Protein AF-A0A933AXW4-F1 (afdb_monomer)

Foldseek 3Di:
DPPPPVVVVVVVVLLVVLLVLLVVLQVQLLVLLVVLVVQLDQLRLLVSLQSLLSSLQSNLQSLCSNQVSDHADPDSQSLVSQVSSCVRVVGDDPLLNVLSVLSSVSNPLSPDDDPDPPGDHSSVPRDSVNSVSSSCSSVVDPPDDDDDDDDFDQDDLVPQLQLQLQVLCCVPFVKWKKWFPCNLVRNDGPQDETEMEIEHQSCPPPDFVPPPPCSVVSSVVSVCVNRHYDYGYYYPVVLVVLCCDPDPNVVCVVVVRTGTRDHDDDPDPPDPPPPDDDD

Nearest PDB structures (foldseek):
  4pug-assembly2_B  TM=7.314E-01  e=2.907E-02  Arabidopsis thaliana
  8xdj-assembly1_C  TM=4.438E-01  e=8.818E-01  Legionella pneumophila
  5j7y-assembly1_BC  TM=4.136E-01  e=4.978E+00  Ovis aries
  7td2-assembly1_R  TM=2.697E-01  e=9.011E+00  Homo sapiens

Structure (mmCIF, N/CA/C/O backbone):
data_AF-A0A933AXW4-F1
#
_entry.id   AF-A0A933AXW4-F1
#
loop_
_atom_site.group_PDB
_atom_site.id
_atom_site.type_symbol
_atom_site.label_atom_id
_atom_site.label_alt_id
_atom_site.label_comp_id
_atom_site.label_asym_id
_atom_site.label_entity_id
_atom_site.label_seq_id
_atom_site.pdbx_PDB_ins_code
_atom_site.Cartn_x
_atom_site.Cartn_y
_atom_site.Cartn_z
_atom_site.occupancy
_atom_site.B_iso_or_equiv
_atom_site.auth_seq_id
_atom_site.auth_comp_id
_atom_site.auth_asym_id
_atom_site.auth_atom_id
_atom_site.pdbx_PDB_model_num
ATOM 1 N N . MET A 1 1 ? 35.831 -32.119 16.194 1.00 43.03 1 MET A N 1
ATOM 2 C CA . MET A 1 1 ? 35.411 -31.699 14.843 1.00 43.03 1 MET A CA 1
ATOM 3 C C . MET A 1 1 ? 33.889 -31.710 14.801 1.00 43.03 1 MET A C 1
ATOM 5 O O . MET A 1 1 ? 33.366 -32.800 14.687 1.00 43.03 1 MET A O 1
ATOM 9 N N . ASP A 1 2 ? 33.195 -30.571 14.972 1.00 46.72 2 ASP A N 1
ATOM 10 C CA . ASP A 1 2 ? 31.805 -30.409 14.468 1.00 46.72 2 ASP A CA 1
ATOM 11 C C . ASP A 1 2 ? 31.264 -28.953 14.536 1.00 46.72 2 ASP A C 1
ATOM 13 O O . ASP A 1 2 ? 30.155 -28.683 14.990 1.00 46.72 2 ASP A O 1
ATOM 17 N N . ALA A 1 3 ? 32.057 -27.955 14.119 1.00 47.72 3 ALA A N 1
ATOM 18 C CA . ALA A 1 3 ? 31.628 -26.541 14.122 1.00 47.72 3 ALA A CA 1
ATOM 19 C C . ALA A 1 3 ? 31.045 -26.057 12.772 1.00 47.72 3 ALA A C 1
ATOM 21 O O . ALA A 1 3 ? 30.589 -24.920 12.652 1.00 47.72 3 ALA A O 1
ATOM 22 N N . THR A 1 4 ? 31.040 -26.901 11.738 1.00 52.06 4 THR A N 1
ATOM 23 C CA . THR A 1 4 ? 30.695 -26.518 10.355 1.00 52.06 4 THR A CA 1
ATOM 24 C C . THR A 1 4 ? 29.219 -26.727 10.000 1.00 52.06 4 THR A C 1
ATOM 26 O O . THR A 1 4 ? 28.726 -26.130 9.043 1.00 52.06 4 THR A O 1
ATOM 29 N N . ASN A 1 5 ? 28.463 -27.497 10.791 1.00 48.81 5 ASN A N 1
ATOM 30 C CA . ASN A 1 5 ? 27.097 -27.899 10.435 1.00 48.81 5 ASN A CA 1
ATOM 31 C C . ASN A 1 5 ? 26.020 -26.821 10.743 1.00 48.81 5 ASN A C 1
ATOM 33 O O . ASN A 1 5 ? 24.967 -26.758 10.105 1.00 48.81 5 ASN A O 1
ATOM 37 N N . GLY A 1 6 ? 26.279 -25.910 11.693 1.00 44.00 6 GLY A N 1
ATOM 38 C CA . GLY A 1 6 ? 25.322 -24.867 12.108 1.00 44.00 6 GLY A CA 1
ATOM 39 C C . GLY A 1 6 ? 25.246 -23.644 11.180 1.00 44.00 6 GLY A C 1
ATOM 40 O O . GLY A 1 6 ? 24.177 -23.049 11.001 1.00 44.00 6 GLY A O 1
ATOM 41 N N . THR A 1 7 ? 26.362 -23.271 10.551 1.00 52.22 7 THR A N 1
ATOM 42 C CA . THR A 1 7 ? 26.462 -22.097 9.666 1.00 52.22 7 THR A CA 1
ATOM 43 C C . THR A 1 7 ? 25.850 -22.367 8.290 1.00 52.22 7 THR A C 1
ATOM 45 O O . THR A 1 7 ? 25.131 -21.513 7.765 1.00 52.22 7 THR A O 1
ATOM 48 N N . ALA A 1 8 ? 26.028 -23.577 7.750 1.00 53.91 8 ALA A N 1
ATOM 49 C CA . ALA A 1 8 ? 25.398 -24.023 6.507 1.00 53.91 8 ALA A CA 1
ATOM 50 C C . ALA A 1 8 ? 23.862 -24.090 6.627 1.00 53.91 8 ALA A C 1
ATOM 52 O O . ALA A 1 8 ? 23.150 -23.578 5.761 1.00 53.91 8 ALA A O 1
ATOM 53 N N . LYS A 1 9 ? 23.333 -24.606 7.750 1.00 49.88 9 LYS A N 1
ATOM 54 C CA . LYS A 1 9 ? 21.883 -24.651 8.030 1.00 49.88 9 LYS A CA 1
ATOM 55 C C . LYS A 1 9 ? 21.253 -23.255 8.145 1.00 49.88 9 LYS A C 1
ATOM 57 O O . LYS A 1 9 ? 20.150 -23.041 7.639 1.00 49.88 9 LYS A O 1
ATOM 62 N N . ARG A 1 10 ? 21.939 -22.286 8.776 1.00 54.19 10 ARG A N 1
ATOM 63 C CA . ARG A 1 10 ? 21.476 -20.881 8.851 1.00 54.19 10 ARG A CA 1
ATOM 64 C C . ARG A 1 10 ? 21.531 -20.184 7.490 1.00 54.19 10 ARG A C 1
ATOM 66 O O . ARG A 1 10 ? 20.553 -19.529 7.135 1.00 54.19 10 ARG A O 1
ATOM 73 N N . LYS A 1 11 ? 22.605 -20.371 6.710 1.00 58.69 11 LYS A N 1
ATOM 74 C CA . LYS A 1 11 ? 22.707 -19.836 5.339 1.00 58.69 11 LYS A CA 1
ATOM 75 C C . LYS A 1 11 ? 21.614 -20.407 4.427 1.00 58.69 11 LYS A C 1
ATOM 77 O O . LYS A 1 11 ? 20.912 -19.635 3.784 1.00 58.69 11 LYS A O 1
ATOM 82 N N . GLY A 1 12 ? 21.376 -21.721 4.454 1.00 60.94 12 GLY A N 1
ATOM 83 C CA . GLY A 1 12 ? 20.304 -22.363 3.680 1.00 60.94 12 GLY A CA 1
ATOM 84 C C . GLY A 1 12 ? 18.896 -21.885 4.063 1.00 60.94 12 GLY A C 1
ATOM 85 O O . GLY A 1 12 ? 18.053 -21.668 3.193 1.00 60.94 12 GLY A O 1
ATOM 86 N N . ARG A 1 13 ? 18.639 -21.633 5.356 1.00 61.94 13 ARG A N 1
ATOM 87 C CA . ARG A 1 13 ? 17.360 -21.066 5.826 1.00 61.94 13 ARG A CA 1
ATOM 88 C C . ARG A 1 13 ? 17.165 -19.610 5.377 1.00 61.94 13 ARG A C 1
ATOM 90 O O . ARG A 1 13 ? 16.043 -19.243 5.037 1.00 61.94 13 ARG A O 1
ATOM 97 N N . GLY A 1 14 ? 18.230 -18.805 5.361 1.00 63.31 14 GLY A N 1
ATOM 98 C CA . GLY A 1 14 ? 18.201 -17.424 4.867 1.00 63.31 14 GLY A CA 1
ATOM 99 C C . GLY A 1 14 ? 17.877 -17.344 3.374 1.00 63.31 14 GLY A C 1
ATOM 100 O O . GLY A 1 14 ? 16.956 -16.629 2.996 1.00 63.31 14 GLY A O 1
ATOM 101 N N . ILE A 1 15 ? 18.543 -18.168 2.557 1.00 69.75 15 ILE A N 1
ATOM 102 C CA . ILE A 1 15 ? 18.298 -18.266 1.107 1.00 69.75 15 ILE A CA 1
ATOM 103 C C . ILE A 1 15 ? 16.852 -18.692 0.825 1.00 69.75 15 ILE A C 1
ATOM 105 O O . ILE A 1 15 ? 16.173 -18.103 -0.009 1.00 69.75 15 ILE A O 1
ATOM 109 N N . ARG A 1 16 ? 16.333 -19.667 1.581 1.00 79.38 16 ARG A N 1
ATOM 110 C CA . ARG A 1 16 ? 14.935 -20.089 1.441 1.00 79.38 16 ARG A CA 1
ATOM 111 C C . ARG A 1 16 ? 13.948 -18.964 1.773 1.00 79.38 16 ARG A C 1
ATOM 113 O O . ARG A 1 16 ? 12.917 -18.865 1.119 1.00 79.38 16 ARG A O 1
ATOM 120 N N . ARG A 1 17 ? 14.235 -18.120 2.773 1.00 84.94 17 ARG A N 1
ATOM 121 C CA . ARG A 1 17 ? 13.376 -16.973 3.118 1.00 84.94 17 ARG A CA 1
ATOM 122 C C . ARG A 1 17 ? 13.357 -15.948 1.988 1.00 84.94 17 ARG A C 1
ATOM 124 O O . ARG A 1 17 ? 12.272 -15.545 1.593 1.00 84.94 17 ARG A O 1
ATOM 131 N N . THR A 1 18 ? 14.519 -15.540 1.481 1.00 90.31 18 THR A N 1
ATOM 132 C CA . THR A 1 18 ? 14.611 -14.492 0.452 1.00 90.31 18 THR A CA 1
ATOM 133 C C . THR A 1 18 ? 13.901 -14.910 -0.832 1.00 90.31 18 THR A C 1
ATOM 135 O O . THR A 1 18 ? 13.098 -14.138 -1.341 1.00 90.31 18 THR A O 1
ATOM 138 N N . SER A 1 19 ? 14.070 -16.160 -1.279 1.00 86.81 19 SER A N 1
ATOM 139 C CA . SER A 1 19 ? 13.384 -16.665 -2.479 1.00 86.81 19 SER A CA 1
ATOM 140 C C . SER A 1 19 ? 11.866 -16.776 -2.296 1.00 86.81 19 SER A C 1
ATOM 142 O O . SER A 1 19 ? 11.106 -16.415 -3.190 1.00 86.81 19 SER A O 1
ATOM 144 N N . VAL A 1 20 ? 11.391 -17.210 -1.120 1.00 88.31 20 VAL A N 1
ATOM 145 C CA . VAL A 1 20 ? 9.944 -17.228 -0.826 1.00 88.31 20 VAL A CA 1
ATOM 146 C C . VAL A 1 20 ? 9.372 -15.809 -0.810 1.00 88.31 20 VAL A C 1
ATOM 148 O O . VAL A 1 20 ? 8.278 -15.581 -1.321 1.00 88.31 20 VAL A O 1
ATOM 151 N N . MET A 1 21 ? 10.093 -14.845 -0.237 1.00 92.56 21 MET A N 1
ATOM 152 C CA . MET A 1 21 ? 9.653 -13.450 -0.223 1.00 92.56 21 MET A CA 1
ATOM 153 C C . MET A 1 21 ? 9.635 -12.850 -1.631 1.00 92.56 21 MET A C 1
ATOM 155 O O . MET A 1 21 ? 8.640 -12.223 -1.988 1.00 92.56 21 MET A O 1
ATOM 159 N N . ALA A 1 22 ? 10.664 -13.102 -2.445 1.00 93.38 22 ALA A N 1
ATOM 160 C CA . ALA A 1 22 ? 10.701 -12.683 -3.843 1.00 93.38 22 ALA A CA 1
ATOM 161 C C . ALA A 1 22 ? 9.471 -13.196 -4.609 1.00 93.38 22 ALA A C 1
ATOM 163 O O . ALA A 1 22 ? 8.738 -12.406 -5.202 1.00 93.38 22 ALA A O 1
ATOM 164 N N . GLN A 1 23 ? 9.170 -14.494 -4.497 1.00 90.62 23 GLN A N 1
ATOM 165 C CA . GLN A 1 23 ? 8.019 -15.104 -5.166 1.00 90.62 23 GLN A CA 1
ATOM 166 C C . GLN A 1 23 ? 6.683 -14.487 -4.727 1.00 90.62 23 GLN A C 1
ATOM 168 O O . GLN A 1 23 ? 5.831 -14.206 -5.566 1.00 90.62 23 GLN A O 1
ATOM 173 N N . ARG A 1 24 ? 6.490 -14.246 -3.425 1.00 94.75 24 ARG A N 1
ATOM 174 C CA . ARG A 1 24 ? 5.248 -13.642 -2.909 1.00 94.75 24 ARG A CA 1
ATOM 175 C C . ARG A 1 24 ? 5.034 -12.224 -3.432 1.00 94.75 24 ARG A C 1
ATOM 177 O O . ARG A 1 24 ? 3.920 -11.875 -3.805 1.00 94.75 24 ARG A O 1
ATOM 184 N N . PHE A 1 25 ? 6.089 -11.411 -3.443 1.00 94.44 25 PHE A N 1
ATOM 185 C CA . PHE A 1 25 ? 6.015 -10.043 -3.955 1.00 94.44 25 PHE A CA 1
ATOM 186 C C . PHE A 1 25 ? 5.764 -10.017 -5.466 1.00 94.44 25 PHE A C 1
ATOM 188 O O . PHE A 1 25 ? 4.957 -9.212 -5.924 1.00 94.44 25 PHE A O 1
ATOM 195 N N . TRP A 1 26 ? 6.384 -10.932 -6.215 1.00 94.38 26 TRP A N 1
ATOM 196 C CA . TRP A 1 26 ? 6.147 -11.082 -7.649 1.00 94.38 26 TRP A CA 1
ATOM 197 C C . TRP A 1 26 ? 4.690 -11.446 -7.953 1.00 94.38 26 TRP A C 1
ATOM 199 O O . TRP A 1 26 ? 4.028 -10.750 -8.715 1.00 94.38 26 TRP A O 1
ATOM 209 N N . GLN A 1 27 ? 4.153 -12.466 -7.277 1.00 90.50 27 GLN A N 1
ATOM 210 C CA . GLN A 1 27 ? 2.759 -12.885 -7.451 1.00 90.50 27 GLN A CA 1
ATOM 211 C C . GLN A 1 27 ? 1.770 -11.749 -7.177 1.00 90.50 27 GLN A C 1
ATOM 213 O O . GLN A 1 27 ? 0.783 -11.601 -7.893 1.00 90.50 27 GLN A O 1
ATOM 218 N N . GLN A 1 28 ? 2.023 -10.929 -6.152 1.00 96.44 28 GLN A N 1
ATOM 219 C CA . GLN A 1 28 ? 1.168 -9.777 -5.882 1.00 96.44 28 GLN A CA 1
ATOM 220 C C . GLN A 1 28 ? 1.301 -8.705 -6.969 1.00 96.44 28 GLN A C 1
ATOM 222 O O . GLN A 1 28 ? 0.289 -8.145 -7.376 1.00 96.44 28 GLN A O 1
ATOM 227 N N . ALA A 1 29 ? 2.513 -8.447 -7.472 1.00 95.69 29 ALA A N 1
ATOM 228 C CA . ALA A 1 29 ? 2.724 -7.505 -8.569 1.00 95.69 29 ALA A CA 1
ATOM 229 C C . ALA A 1 29 ? 1.931 -7.899 -9.827 1.00 95.69 29 ALA A C 1
ATOM 231 O O . ALA A 1 29 ? 1.272 -7.052 -10.428 1.00 95.69 29 ALA A O 1
ATOM 232 N N . GLU A 1 30 ? 1.922 -9.190 -10.176 1.00 91.44 30 GLU A N 1
ATOM 233 C CA . GLU A 1 30 ? 1.144 -9.727 -11.301 1.00 91.44 30 GLU A CA 1
ATOM 234 C C . GLU A 1 30 ? -0.367 -9.526 -11.116 1.00 91.44 30 GLU A C 1
ATOM 236 O O . GLU A 1 30 ? -1.087 -9.208 -12.065 1.00 91.44 30 GLU A O 1
ATOM 241 N N . ARG A 1 31 ? -0.874 -9.685 -9.889 1.00 91.25 31 ARG A N 1
ATOM 242 C CA . ARG A 1 31 ? -2.293 -9.438 -9.599 1.00 91.25 31 ARG A CA 1
ATOM 243 C C . ARG A 1 31 ? -2.638 -7.961 -9.652 1.00 91.25 31 ARG A C 1
ATOM 245 O O . ARG A 1 31 ? -3.644 -7.613 -10.263 1.00 91.25 31 ARG A O 1
ATOM 252 N N . ASP A 1 32 ? -1.797 -7.110 -9.080 1.00 93.62 32 ASP A N 1
ATOM 253 C CA . ASP A 1 32 ? -2.019 -5.667 -9.058 1.00 93.62 32 ASP A CA 1
ATOM 254 C C . ASP A 1 32 ? -2.051 -5.083 -10.472 1.00 93.62 32 ASP A C 1
ATOM 256 O O . ASP A 1 32 ? -2.941 -4.294 -10.782 1.00 93.62 32 ASP A O 1
ATOM 260 N N . ILE A 1 33 ? -1.150 -5.511 -11.366 1.00 93.06 33 ILE A N 1
ATOM 261 C CA . ILE A 1 33 ? -1.205 -5.037 -12.751 1.00 93.06 33 ILE A CA 1
ATOM 262 C C . ILE A 1 33 ? -2.428 -5.573 -13.500 1.00 93.06 33 ILE A C 1
ATOM 264 O O . ILE A 1 33 ? -3.008 -4.867 -14.326 1.00 93.06 33 ILE A O 1
ATOM 268 N N . GLY A 1 34 ? -2.859 -6.799 -13.192 1.00 85.44 34 GLY A N 1
ATOM 269 C CA . GLY A 1 34 ? -4.118 -7.337 -13.695 1.00 85.44 34 GLY A CA 1
ATOM 270 C C . GLY A 1 34 ? -5.305 -6.453 -13.307 1.00 85.44 34 GLY A C 1
ATOM 271 O O . GLY A 1 34 ? -6.121 -6.127 -14.164 1.00 85.44 34 GLY A O 1
ATOM 272 N N . VAL A 1 35 ? -5.365 -6.007 -12.048 1.00 87.38 35 VAL A N 1
ATOM 273 C CA . VAL A 1 35 ? -6.408 -5.091 -11.558 1.00 87.38 35 VAL A CA 1
ATOM 274 C C . VAL A 1 35 ? -6.319 -3.727 -12.239 1.00 87.38 35 VAL A C 1
ATOM 276 O O . VAL A 1 35 ? -7.346 -3.220 -12.686 1.00 87.38 35 VAL A O 1
ATOM 279 N N . ALA A 1 36 ? -5.119 -3.162 -12.388 1.00 89.38 36 ALA A N 1
ATOM 280 C CA . ALA A 1 36 ? -4.926 -1.907 -13.117 1.00 89.38 36 ALA A CA 1
ATOM 281 C C . ALA A 1 36 ? -5.563 -1.997 -14.519 1.00 89.38 36 ALA A C 1
ATOM 283 O O . ALA A 1 36 ? -6.519 -1.293 -14.831 1.00 89.38 36 ALA A O 1
ATOM 284 N N . ARG A 1 37 ? -5.192 -3.022 -15.298 1.00 84.44 37 ARG A N 1
ATOM 285 C CA . ARG A 1 37 ? -5.737 -3.260 -16.650 1.00 84.44 37 ARG A CA 1
ATOM 286 C C . ARG A 1 37 ? -7.266 -3.299 -16.705 1.00 84.44 37 ARG A C 1
ATOM 288 O O . ARG A 1 37 ? -7.836 -2.842 -17.690 1.00 84.44 37 ARG A O 1
ATOM 295 N N . THR A 1 38 ? -7.927 -3.833 -15.676 1.00 86.31 38 THR A N 1
ATOM 296 C CA . THR A 1 38 ? -9.400 -3.882 -15.614 1.00 86.31 38 THR A CA 1
ATOM 297 C C . THR A 1 38 ? -10.054 -2.546 -15.268 1.00 86.31 38 THR A C 1
ATOM 299 O O . THR A 1 38 ? -11.227 -2.356 -15.571 1.00 86.31 38 THR A O 1
ATOM 302 N N . LEU A 1 39 ? -9.317 -1.628 -14.640 1.00 84.94 39 LEU A N 1
ATOM 303 C CA . LEU A 1 39 ? -9.801 -0.329 -14.166 1.00 84.94 39 LEU A CA 1
ATOM 304 C C . LEU A 1 39 ? -9.590 0.806 -15.179 1.00 84.94 39 LEU A C 1
ATOM 306 O O . LEU A 1 39 ? -9.932 1.948 -14.873 1.00 84.94 39 LEU A O 1
ATOM 310 N N . LEU A 1 40 ? -9.070 0.509 -16.377 1.00 82.19 40 LEU A N 1
ATOM 311 C CA . LEU A 1 40 ? -8.953 1.448 -17.501 1.00 82.19 40 LEU A CA 1
ATOM 312 C C . LEU A 1 40 ? -10.334 1.845 -18.057 1.00 82.19 40 LEU A C 1
ATOM 314 O O . LEU A 1 40 ? -10.710 1.480 -19.170 1.00 82.19 40 LEU A O 1
ATOM 318 N N . ALA A 1 41 ? -11.089 2.598 -17.263 1.00 76.25 41 ALA A N 1
ATOM 319 C CA . ALA A 1 41 ? -12.420 3.087 -17.575 1.00 76.25 41 ALA A CA 1
ATOM 320 C C . ALA A 1 41 ? -12.627 4.517 -17.033 1.00 76.25 41 ALA A C 1
ATOM 322 O O . ALA A 1 41 ? -12.050 4.870 -15.993 1.00 76.25 41 ALA A O 1
ATOM 323 N N . PRO A 1 42 ? -13.483 5.329 -17.686 1.00 70.00 42 PRO A N 1
ATOM 324 C CA . PRO A 1 42 ? -13.823 6.670 -17.221 1.00 70.00 42 PRO A CA 1
ATOM 325 C C . PRO A 1 42 ? -14.234 6.695 -15.744 1.00 70.00 42 PRO A C 1
ATOM 327 O O . PRO A 1 42 ? -14.986 5.840 -15.277 1.00 70.00 42 PRO A O 1
ATOM 330 N N . GLY A 1 43 ? -13.715 7.672 -14.997 1.00 73.00 43 GLY A N 1
ATOM 331 C CA . GLY A 1 43 ? -13.967 7.824 -13.559 1.00 73.00 43 GLY A CA 1
ATOM 332 C C . GLY A 1 43 ? -13.193 6.860 -12.649 1.00 73.00 43 GLY A C 1
ATOM 333 O O . GLY A 1 43 ? -13.321 6.963 -11.434 1.00 73.00 43 GLY A O 1
ATOM 334 N N . SER A 1 44 ? -12.381 5.944 -13.197 1.00 84.44 44 SER A N 1
ATOM 335 C CA . SER A 1 44 ? -11.560 4.986 -12.426 1.00 84.44 44 SER A CA 1
ATOM 336 C C . SER A 1 44 ? -10.058 5.055 -12.736 1.00 84.44 44 SER A C 1
ATOM 338 O O . SER A 1 44 ? -9.273 4.311 -12.149 1.00 84.44 44 SER A O 1
ATOM 340 N N . TYR A 1 45 ? -9.633 5.974 -13.606 1.00 80.19 45 TYR A N 1
ATOM 341 C CA . TYR A 1 45 ? -8.240 6.130 -14.047 1.00 80.19 45 TYR A CA 1
ATOM 342 C C . TYR A 1 45 ? -7.241 6.352 -12.899 1.00 80.19 45 TYR A C 1
ATOM 344 O O . TYR A 1 45 ? -6.138 5.811 -12.919 1.00 80.19 45 TYR A O 1
ATOM 352 N N . TYR A 1 46 ? -7.640 7.060 -11.840 1.00 85.06 46 TYR A N 1
ATOM 353 C CA . TYR A 1 46 ? -6.823 7.189 -10.629 1.00 85.06 46 TYR A CA 1
ATOM 354 C C . TYR A 1 46 ? -6.566 5.829 -9.952 1.00 85.06 46 TYR A C 1
ATOM 356 O O . TYR A 1 46 ? -5.456 5.546 -9.501 1.00 85.06 46 TYR A O 1
ATOM 364 N N . ALA A 1 47 ? -7.573 4.955 -9.899 1.00 86.62 47 ALA A N 1
ATOM 365 C CA . ALA A 1 47 ? -7.452 3.649 -9.266 1.00 86.62 47 ALA A CA 1
ATOM 366 C C . ALA A 1 47 ? -6.518 2.740 -10.075 1.00 86.62 47 ALA A C 1
ATOM 368 O O . ALA A 1 47 ? -5.667 2.069 -9.486 1.00 86.62 47 ALA A O 1
ATOM 369 N N . ASP A 1 48 ? -6.615 2.788 -11.405 1.00 92.38 48 ASP A N 1
ATOM 370 C CA . ASP A 1 48 ? -5.661 2.154 -12.314 1.00 92.38 48 ASP A CA 1
ATOM 371 C C . ASP A 1 48 ? -4.213 2.593 -12.028 1.00 92.38 48 ASP A C 1
ATOM 373 O O . ASP A 1 48 ? -3.359 1.756 -11.718 1.00 92.38 48 ASP A O 1
ATOM 377 N N . ALA A 1 49 ? -3.954 3.905 -12.030 1.00 84.56 49 ALA A N 1
ATOM 378 C CA . ALA A 1 49 ? -2.621 4.453 -11.798 1.00 84.56 49 ALA A CA 1
ATOM 379 C C . ALA A 1 49 ? -2.043 4.033 -10.432 1.00 84.56 49 ALA A C 1
ATOM 381 O O . ALA A 1 49 ? -0.858 3.696 -10.327 1.00 84.56 49 ALA A O 1
ATOM 382 N N . ASN A 1 50 ? -2.881 3.970 -9.390 1.00 91.38 50 ASN A N 1
ATOM 383 C CA . ASN A 1 50 ? -2.485 3.465 -8.074 1.00 91.38 50 ASN A CA 1
ATOM 384 C C . ASN A 1 50 ? -2.085 1.979 -8.116 1.00 91.38 50 ASN A C 1
ATOM 386 O O . ASN A 1 50 ? -1.076 1.596 -7.517 1.00 91.38 50 ASN A O 1
ATOM 390 N N . PHE A 1 51 ? -2.852 1.129 -8.805 1.00 94.38 51 PHE A N 1
ATOM 391 C CA . PHE A 1 51 ? -2.527 -0.296 -8.927 1.00 94.38 51 PHE A CA 1
ATOM 392 C C . PHE A 1 51 ? -1.290 -0.537 -9.797 1.00 94.38 51 PHE A C 1
ATOM 394 O O . PHE A 1 51 ? -0.453 -1.362 -9.438 1.00 94.38 51 PHE A O 1
ATOM 401 N N . ALA A 1 52 ? -1.097 0.236 -10.865 1.00 92.50 52 ALA A N 1
ATOM 402 C CA . ALA A 1 52 ? 0.110 0.185 -11.683 1.00 92.50 52 ALA A CA 1
ATOM 403 C C . ALA A 1 52 ? 1.372 0.596 -10.900 1.00 92.50 52 ALA A C 1
ATOM 405 O O . ALA A 1 52 ? 2.402 -0.076 -10.990 1.00 92.50 52 ALA A O 1
ATOM 406 N N . HIS A 1 53 ? 1.291 1.649 -10.075 1.00 93.69 53 HIS A N 1
ATOM 407 C CA . HIS A 1 53 ? 2.369 2.007 -9.148 1.00 93.69 53 HIS A CA 1
ATOM 408 C C . HIS A 1 53 ? 2.669 0.857 -8.174 1.00 93.69 53 HIS A C 1
ATOM 410 O O . HIS A 1 53 ? 3.824 0.475 -7.983 1.00 93.69 53 HIS A O 1
ATOM 416 N N . GLN A 1 54 ? 1.628 0.287 -7.559 1.00 95.06 54 GLN A N 1
ATOM 417 C CA . GLN A 1 54 ? 1.774 -0.815 -6.610 1.00 95.06 54 GLN A CA 1
ATOM 418 C C . GLN A 1 54 ? 2.376 -2.075 -7.240 1.00 95.06 54 GLN A C 1
ATOM 420 O O . GLN A 1 54 ? 3.204 -2.722 -6.595 1.00 95.06 54 GLN A O 1
ATOM 425 N N . ALA A 1 55 ? 2.009 -2.394 -8.481 1.00 96.56 55 ALA A N 1
ATOM 426 C CA . ALA A 1 55 ? 2.599 -3.492 -9.231 1.00 96.56 55 ALA A CA 1
ATOM 427 C C . ALA A 1 55 ? 4.109 -3.281 -9.409 1.00 96.56 55 ALA A C 1
ATOM 429 O O . ALA A 1 55 ? 4.902 -4.148 -9.038 1.00 96.56 55 ALA A O 1
ATOM 430 N N . ALA A 1 56 ? 4.517 -2.092 -9.868 1.00 95.44 56 ALA A N 1
ATOM 431 C CA . ALA A 1 56 ? 5.927 -1.747 -10.034 1.00 95.44 56 ALA A CA 1
ATOM 432 C C . ALA A 1 56 ? 6.707 -1.802 -8.709 1.00 95.44 56 ALA A C 1
ATOM 434 O O . ALA A 1 56 ? 7.804 -2.360 -8.660 1.00 95.44 56 ALA A O 1
ATOM 435 N N . GLU A 1 57 ? 6.138 -1.281 -7.616 1.00 96.50 57 GLU A N 1
ATOM 436 C CA . GLU A 1 57 ? 6.764 -1.337 -6.291 1.00 96.50 57 GLU A CA 1
ATOM 437 C C . GLU A 1 57 ? 7.031 -2.777 -5.858 1.00 96.50 57 GLU A C 1
ATOM 439 O O . GLU A 1 57 ? 8.130 -3.116 -5.411 1.00 96.50 57 GLU A O 1
ATOM 444 N N . LYS A 1 58 ? 6.023 -3.641 -5.988 1.00 97.38 58 LYS A N 1
ATOM 445 C CA . LYS A 1 58 ? 6.129 -5.025 -5.538 1.00 97.38 58 LYS A CA 1
ATOM 446 C C . LYS A 1 58 ? 7.057 -5.837 -6.436 1.00 97.38 58 LYS A C 1
ATOM 448 O O . LYS A 1 58 ? 7.839 -6.623 -5.906 1.00 97.38 58 LYS A O 1
ATOM 453 N N . ALA A 1 59 ? 7.068 -5.584 -7.744 1.00 97.12 59 ALA A N 1
ATOM 454 C CA . ALA A 1 59 ? 8.026 -6.187 -8.667 1.00 97.12 59 ALA A CA 1
ATOM 455 C C . ALA A 1 59 ? 9.476 -5.786 -8.333 1.00 97.12 59 ALA A C 1
ATOM 457 O O . ALA A 1 59 ? 10.351 -6.648 -8.245 1.00 97.12 59 ALA A O 1
ATOM 458 N N . LEU A 1 60 ? 9.736 -4.503 -8.054 1.00 96.19 60 LEU A N 1
ATOM 459 C CA . LEU A 1 60 ? 11.063 -4.034 -7.633 1.00 96.19 60 LEU A CA 1
ATOM 460 C C . LEU A 1 60 ? 11.486 -4.639 -6.290 1.00 96.19 60 LEU A C 1
ATOM 462 O O . LEU A 1 60 ? 12.631 -5.065 -6.140 1.00 96.19 60 LEU A O 1
ATOM 466 N N . LYS A 1 61 ? 10.565 -4.753 -5.328 1.00 96.75 61 LYS A N 1
ATOM 467 C CA . LYS A 1 61 ? 10.827 -5.421 -4.043 1.00 96.75 61 LYS A CA 1
ATOM 468 C C . LYS A 1 61 ? 11.082 -6.919 -4.217 1.00 96.75 61 LYS A C 1
ATOM 470 O O . LYS A 1 61 ? 11.948 -7.457 -3.530 1.00 96.75 61 LYS A O 1
ATOM 475 N N . ALA A 1 62 ? 10.391 -7.587 -5.142 1.00 96.88 62 ALA A N 1
ATOM 476 C CA . ALA A 1 62 ? 10.668 -8.977 -5.497 1.00 96.88 62 ALA A CA 1
ATOM 477 C C . ALA A 1 62 ? 12.091 -9.134 -6.049 1.00 96.88 62 ALA A C 1
ATOM 479 O O . ALA A 1 62 ? 12.853 -9.965 -5.555 1.00 96.88 62 ALA A O 1
ATOM 480 N N . ALA A 1 63 ? 12.475 -8.280 -7.004 1.00 95.06 63 ALA A N 1
ATOM 481 C CA . ALA A 1 63 ? 13.829 -8.252 -7.546 1.00 95.06 63 ALA A CA 1
ATOM 482 C C . ALA A 1 63 ? 14.867 -7.982 -6.447 1.00 95.06 63 ALA A C 1
ATOM 484 O O . ALA 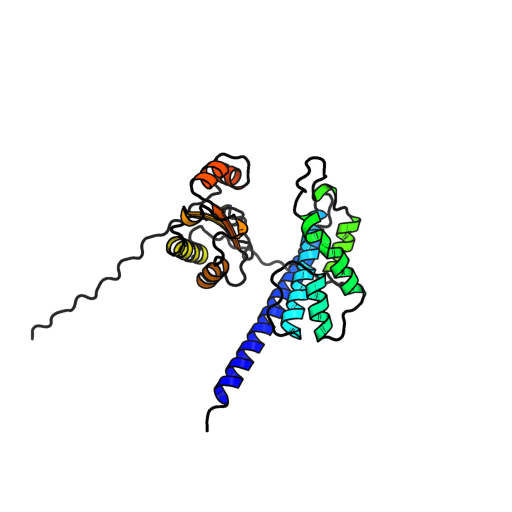A 1 63 ? 15.880 -8.671 -6.381 1.00 95.06 63 ALA A O 1
ATOM 485 N N . TYR A 1 64 ? 14.594 -7.046 -5.535 1.00 95.69 64 TYR A N 1
ATOM 486 C CA . TYR A 1 64 ? 15.462 -6.739 -4.397 1.00 95.69 64 TYR A CA 1
ATOM 487 C C . TYR A 1 64 ? 15.715 -7.974 -3.521 1.00 95.69 64 TYR A C 1
ATOM 489 O O . TYR A 1 64 ? 16.869 -8.302 -3.236 1.00 95.69 64 TYR A O 1
ATOM 497 N N . TRP A 1 65 ? 14.653 -8.690 -3.132 1.00 94.69 65 TRP A N 1
ATOM 498 C CA . TRP A 1 65 ? 14.766 -9.931 -2.361 1.00 94.69 65 TRP A CA 1
ATOM 499 C C . TRP A 1 65 ? 15.630 -10.979 -3.069 1.00 94.69 65 TRP A C 1
ATOM 501 O O . TRP A 1 65 ? 16.428 -11.650 -2.413 1.00 94.69 65 TRP A O 1
ATOM 511 N N . GLU A 1 66 ? 15.494 -11.105 -4.388 1.00 93.12 66 GLU A N 1
ATOM 512 C CA . GLU A 1 66 ? 16.206 -12.111 -5.176 1.00 93.12 66 GLU A CA 1
ATOM 513 C C . GLU A 1 66 ? 17.694 -11.771 -5.347 1.00 93.12 66 GLU A C 1
ATOM 515 O O . GLU A 1 66 ? 18.571 -12.585 -5.036 1.00 93.12 66 GLU A O 1
ATOM 520 N N . VAL A 1 67 ? 17.998 -10.546 -5.789 1.00 93.06 67 VAL A N 1
ATOM 521 C CA . VAL A 1 67 ? 19.360 -10.171 -6.201 1.00 93.06 67 VAL A CA 1
ATOM 522 C C . VAL A 1 67 ? 20.214 -9.693 -5.030 1.00 93.06 67 VAL A C 1
ATOM 524 O O . VAL A 1 67 ? 21.415 -9.974 -4.981 1.00 93.06 67 VAL A O 1
ATOM 527 N N . ARG A 1 68 ? 19.610 -8.993 -4.059 1.00 91.94 68 ARG A N 1
ATOM 528 C CA . ARG A 1 68 ? 20.325 -8.469 -2.885 1.00 91.94 68 ARG A CA 1
ATOM 529 C C . ARG A 1 68 ? 20.275 -9.412 -1.693 1.00 91.94 68 ARG A C 1
ATOM 531 O O . ARG A 1 68 ? 21.173 -9.360 -0.864 1.00 91.94 68 ARG A O 1
ATOM 538 N N . ARG A 1 69 ? 19.280 -10.307 -1.626 1.00 91.44 69 ARG A N 1
ATOM 539 C CA . ARG A 1 69 ? 19.085 -11.259 -0.513 1.00 91.44 69 ARG A CA 1
ATOM 540 C C . ARG A 1 69 ? 18.982 -10.585 0.859 1.00 91.44 69 ARG A C 1
ATOM 542 O O . ARG A 1 69 ? 19.379 -11.143 1.880 1.00 91.44 69 ARG A O 1
ATOM 549 N N . GLU A 1 70 ? 18.391 -9.400 0.861 1.00 90.00 70 GLU A N 1
ATOM 550 C CA . GLU A 1 70 ? 18.174 -8.525 2.009 1.00 90.00 70 GLU A CA 1
ATOM 551 C C . GLU A 1 70 ? 16.723 -8.036 2.001 1.00 90.00 70 GLU A C 1
ATOM 553 O O . GLU A 1 70 ? 16.038 -8.135 0.980 1.00 90.00 70 GLU A O 1
ATOM 558 N N . GLU A 1 71 ? 16.253 -7.490 3.126 1.00 88.19 71 GLU A N 1
ATOM 559 C CA . GLU A 1 71 ? 14.931 -6.864 3.149 1.00 88.19 71 GLU A CA 1
ATOM 560 C C . GLU A 1 71 ? 14.950 -5.562 2.328 1.00 88.19 71 GLU A C 1
ATOM 562 O O . GLU A 1 71 ? 15.871 -4.754 2.494 1.00 88.19 71 GLU A O 1
ATOM 567 N N . PRO A 1 72 ? 13.956 -5.330 1.453 1.00 89.56 72 PRO A N 1
ATOM 568 C CA . PRO A 1 72 ? 13.853 -4.087 0.711 1.00 89.56 72 PRO A CA 1
ATOM 569 C C . PRO A 1 72 ? 13.496 -2.918 1.637 1.00 89.56 72 PRO A C 1
ATOM 571 O O . PRO A 1 72 ? 12.949 -3.121 2.726 1.00 89.56 72 PRO A O 1
ATOM 574 N N . PRO A 1 73 ? 13.721 -1.670 1.195 1.00 81.94 73 PRO A N 1
ATOM 575 C CA . PRO A 1 73 ? 13.222 -0.508 1.913 1.00 81.94 73 PRO A CA 1
ATOM 576 C C . PRO A 1 73 ? 11.692 -0.562 2.047 1.00 81.94 73 PRO A C 1
ATOM 578 O O . PRO A 1 73 ? 10.952 -0.696 1.069 1.00 81.94 73 PRO A O 1
ATOM 581 N N . TRP A 1 74 ? 11.204 -0.405 3.276 1.00 81.50 74 TRP A N 1
ATOM 582 C CA . TRP A 1 74 ? 9.775 -0.342 3.597 1.00 81.50 74 TRP A CA 1
ATOM 583 C C . TRP A 1 74 ? 9.218 1.075 3.401 1.00 81.50 74 TRP A C 1
ATOM 585 O O . TRP A 1 74 ? 8.657 1.680 4.310 1.00 81.50 74 TRP A O 1
ATOM 595 N N . ASN A 1 75 ? 9.417 1.615 2.200 1.00 80.38 75 ASN A N 1
ATOM 596 C CA . ASN A 1 75 ? 8.830 2.862 1.721 1.00 80.38 75 ASN A CA 1
ATOM 597 C C . ASN A 1 75 ? 8.299 2.668 0.284 1.00 80.38 75 ASN A C 1
ATOM 599 O O . ASN A 1 75 ? 8.363 1.558 -0.257 1.00 80.38 75 ASN A O 1
ATOM 603 N N . HIS A 1 76 ? 7.753 3.737 -0.297 1.00 80.88 76 HIS A N 1
ATOM 604 C CA . HIS A 1 76 ? 7.124 3.756 -1.625 1.00 80.88 76 HIS A CA 1
ATOM 605 C C . HIS A 1 76 ? 7.996 4.472 -2.672 1.00 80.88 76 HIS A C 1
ATOM 607 O O . HIS A 1 76 ? 7.491 5.069 -3.618 1.00 80.88 76 HIS A O 1
ATOM 613 N N . ASP A 1 77 ? 9.317 4.488 -2.467 1.00 83.19 77 ASP A N 1
ATOM 614 C CA . ASP A 1 77 ? 10.265 5.137 -3.375 1.00 83.19 77 ASP A CA 1
ATOM 615 C C . ASP A 1 77 ? 10.770 4.125 -4.417 1.00 83.19 77 ASP A C 1
ATOM 617 O O . ASP A 1 77 ? 11.727 3.374 -4.191 1.00 83.19 77 ASP A O 1
ATOM 621 N N . LEU A 1 78 ? 10.085 4.087 -5.560 1.00 88.81 78 LEU A N 1
ATOM 622 C CA . LEU A 1 78 ? 10.407 3.249 -6.708 1.00 88.81 78 LEU A CA 1
ATOM 623 C C . LEU A 1 78 ? 11.797 3.554 -7.252 1.00 88.81 78 LEU A C 1
ATOM 625 O O . LEU A 1 78 ? 12.532 2.629 -7.587 1.00 88.81 78 LEU A O 1
ATOM 629 N N . VAL A 1 79 ? 12.173 4.833 -7.343 1.00 85.25 79 VAL A N 1
ATOM 630 C CA . VAL A 1 79 ? 13.459 5.243 -7.927 1.00 85.25 79 VAL A CA 1
ATOM 631 C C . VAL A 1 79 ? 14.606 4.757 -7.051 1.00 85.25 79 VAL A C 1
ATOM 633 O O . VAL A 1 79 ? 15.562 4.162 -7.551 1.00 85.25 79 VAL A O 1
ATOM 636 N N . LYS A 1 80 ? 14.493 4.939 -5.733 1.00 86.25 80 LYS A N 1
ATOM 637 C CA . LYS A 1 80 ? 15.476 4.432 -4.777 1.00 86.25 80 LYS A CA 1
ATOM 638 C C . LYS A 1 80 ? 15.569 2.911 -4.822 1.00 86.25 80 LYS A C 1
ATOM 640 O O . LYS A 1 80 ? 16.678 2.383 -4.888 1.00 86.25 80 LYS A O 1
ATOM 645 N N . CYS A 1 81 ? 14.435 2.208 -4.820 1.00 90.19 81 CYS A N 1
ATOM 646 C CA . CYS A 1 81 ? 14.427 0.747 -4.882 1.00 90.19 81 CYS A CA 1
ATOM 647 C C . CYS A 1 81 ? 15.049 0.236 -6.197 1.00 90.19 81 CYS A C 1
ATOM 649 O O . CYS A 1 81 ? 15.896 -0.656 -6.169 1.00 90.19 81 CYS A O 1
ATOM 651 N N . ALA A 1 82 ? 14.715 0.859 -7.332 1.00 91.94 82 ALA A N 1
ATOM 652 C CA . ALA A 1 82 ? 15.274 0.540 -8.643 1.00 91.94 82 ALA A CA 1
ATOM 653 C C . ALA A 1 82 ? 16.792 0.759 -8.700 1.00 91.94 82 ALA A C 1
ATOM 655 O O . ALA A 1 82 ? 17.505 -0.117 -9.180 1.00 91.94 82 ALA A O 1
ATOM 656 N N . ASN A 1 83 ? 17.303 1.869 -8.159 1.00 91.25 83 ASN A N 1
ATOM 657 C CA . ASN A 1 83 ? 18.744 2.130 -8.098 1.00 91.25 83 ASN A CA 1
ATOM 658 C C . ASN A 1 83 ? 19.479 1.069 -7.267 1.00 91.25 83 ASN A C 1
ATOM 660 O O . ASN A 1 83 ? 20.497 0.540 -7.704 1.00 91.25 83 ASN A O 1
ATOM 664 N N . GLN A 1 84 ? 18.929 0.689 -6.112 1.00 93.44 84 GLN A N 1
ATOM 665 C CA . GLN A 1 84 ? 19.527 -0.348 -5.268 1.00 93.44 84 GLN A CA 1
ATOM 666 C C . GLN A 1 84 ? 19.519 -1.726 -5.944 1.00 93.44 84 GLN A C 1
ATOM 668 O O . GLN A 1 84 ? 20.464 -2.499 -5.780 1.00 93.44 84 GLN A O 1
ATOM 673 N N . VAL A 1 85 ? 18.479 -2.057 -6.715 1.00 94.06 85 VAL A N 1
ATOM 674 C CA . VAL A 1 85 ? 18.480 -3.266 -7.554 1.00 94.06 85 VAL A CA 1
ATOM 675 C C . VAL A 1 85 ? 19.552 -3.147 -8.642 1.00 94.06 85 VAL A C 1
ATOM 677 O O . VAL A 1 85 ? 20.368 -4.057 -8.781 1.00 94.06 85 VAL A O 1
ATOM 680 N N . ALA A 1 86 ? 19.601 -2.015 -9.352 1.00 93.19 86 ALA A N 1
ATOM 681 C CA . ALA A 1 86 ? 20.540 -1.742 -10.440 1.00 93.19 86 ALA A CA 1
ATOM 682 C C . ALA A 1 86 ? 22.007 -1.900 -10.013 1.00 93.19 86 ALA A C 1
ATOM 684 O O . ALA A 1 86 ? 22.778 -2.531 -10.734 1.00 93.19 86 ALA A O 1
ATOM 685 N N . GLU A 1 87 ? 22.375 -1.409 -8.824 1.00 94.56 87 GLU A N 1
ATOM 686 C CA . GLU A 1 87 ? 23.711 -1.583 -8.226 1.00 94.56 87 GLU A CA 1
ATOM 687 C C . GLU A 1 87 ? 24.162 -3.047 -8.206 1.00 94.56 87 GLU A C 1
ATOM 689 O O . GLU A 1 87 ? 25.347 -3.342 -8.349 1.00 94.56 87 GLU A O 1
ATOM 694 N N . ARG A 1 88 ? 23.222 -3.979 -8.010 1.00 92.88 88 ARG A N 1
ATOM 695 C CA . ARG A 1 88 ? 23.536 -5.397 -7.843 1.00 92.88 88 ARG A CA 1
ATOM 696 C C . ARG A 1 88 ? 23.572 -6.170 -9.156 1.00 92.88 88 ARG A C 1
ATOM 698 O O . ARG A 1 88 ? 24.308 -7.152 -9.238 1.00 92.88 88 ARG A O 1
ATOM 705 N N . VAL A 1 89 ? 22.789 -5.741 -10.144 1.00 90.56 89 VAL A N 1
ATOM 706 C CA . VAL A 1 89 ? 22.649 -6.418 -11.446 1.00 90.56 89 VAL A CA 1
ATOM 707 C C . VAL A 1 89 ? 23.422 -5.740 -12.584 1.00 90.56 89 VAL A C 1
ATOM 709 O O . VAL A 1 89 ? 23.386 -6.229 -13.706 1.00 90.56 89 VAL A O 1
ATOM 712 N N . GLY A 1 90 ? 24.147 -4.650 -12.308 1.00 89.25 90 GLY A N 1
ATOM 713 C CA . GLY A 1 90 ? 24.957 -3.940 -13.307 1.00 89.25 90 GLY A CA 1
ATOM 714 C C . GLY A 1 90 ? 24.175 -2.924 -14.147 1.00 89.25 90 GLY A C 1
ATOM 715 O O . GLY A 1 90 ? 24.587 -2.603 -15.257 1.00 89.25 90 GLY A O 1
ATOM 716 N N . GLY A 1 91 ? 23.058 -2.414 -13.623 1.00 88.00 91 GLY A N 1
ATOM 717 C CA . GLY A 1 91 ? 22.172 -1.471 -14.308 1.00 88.00 91 GLY A CA 1
ATOM 718 C C . GLY A 1 91 ? 20.784 -2.043 -14.602 1.00 88.00 91 GLY A C 1
ATOM 719 O O . GLY A 1 91 ? 20.581 -3.252 -14.638 1.00 88.00 91 GLY A O 1
ATOM 720 N N . LEU A 1 92 ? 19.809 -1.157 -14.812 1.00 83.00 92 LEU A N 1
ATOM 721 C CA . LEU A 1 92 ? 18.474 -1.527 -15.284 1.00 83.00 92 LEU A CA 1
ATOM 722 C C . LEU A 1 92 ? 18.244 -0.984 -16.700 1.00 83.00 92 LEU A C 1
ATOM 724 O O . LEU A 1 92 ? 18.754 0.092 -17.024 1.00 83.00 92 LEU A O 1
ATOM 728 N N . PRO A 1 93 ? 17.438 -1.675 -17.526 1.00 81.88 93 PRO A N 1
ATOM 729 C CA . PRO A 1 93 ? 16.992 -1.155 -18.810 1.00 81.88 93 PRO A CA 1
ATOM 730 C C . PRO A 1 93 ? 16.433 0.281 -18.700 1.00 81.88 93 PRO A C 1
ATOM 732 O O . PRO A 1 93 ? 15.651 0.558 -17.780 1.00 81.88 93 PRO A O 1
ATOM 735 N N . PRO A 1 94 ? 16.777 1.204 -19.624 1.00 76.31 94 PRO A N 1
ATOM 736 C CA . PRO A 1 94 ? 16.358 2.609 -19.546 1.00 76.31 94 PRO A CA 1
ATOM 737 C C . PRO A 1 94 ? 14.842 2.811 -19.43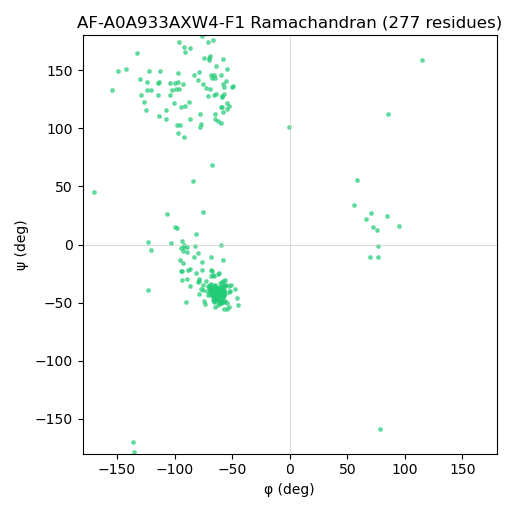3 1.00 76.31 94 PRO A C 1
ATOM 739 O O . PRO A 1 94 ? 14.381 3.711 -18.730 1.00 76.31 94 PRO A O 1
ATOM 742 N N . ASN A 1 95 ? 14.055 1.950 -20.079 1.00 71.00 95 ASN A N 1
ATOM 743 C CA . ASN A 1 95 ? 12.596 1.963 -20.004 1.00 71.00 95 ASN A CA 1
ATOM 744 C C . ASN A 1 95 ? 12.071 1.649 -18.592 1.00 71.00 95 ASN A C 1
ATOM 746 O O . ASN A 1 95 ? 11.086 2.257 -18.180 1.00 71.00 95 ASN A O 1
ATOM 750 N N . LEU A 1 96 ? 12.732 0.774 -17.824 1.00 81.56 96 LEU A N 1
ATOM 751 C CA . LEU A 1 96 ? 12.349 0.493 -16.434 1.00 81.56 96 LEU A CA 1
ATOM 752 C C . LEU A 1 96 ? 12.687 1.667 -15.511 1.00 81.56 96 LEU A C 1
ATOM 754 O O . LEU A 1 96 ? 11.875 2.042 -14.667 1.00 81.56 96 LEU A O 1
ATOM 758 N N . VAL A 1 97 ? 13.844 2.305 -15.716 1.00 78.06 97 VAL A N 1
ATOM 759 C CA . VAL A 1 97 ? 14.232 3.514 -14.967 1.00 78.06 97 VAL A CA 1
ATOM 760 C C . VAL A 1 97 ? 13.253 4.659 -15.243 1.00 78.06 97 VAL A C 1
ATOM 762 O O . VAL A 1 97 ? 12.788 5.325 -14.316 1.00 78.06 97 VAL A O 1
ATOM 765 N N . ALA A 1 98 ? 12.898 4.875 -16.511 1.00 71.31 98 ALA A N 1
ATOM 766 C CA . ALA A 1 98 ? 11.886 5.852 -16.900 1.00 71.31 98 ALA A CA 1
ATOM 767 C C . ALA A 1 98 ? 10.494 5.492 -16.349 1.00 71.31 98 ALA A C 1
ATOM 769 O O . ALA A 1 98 ? 9.737 6.380 -15.952 1.00 71.31 98 ALA A O 1
ATOM 770 N N . GLY A 1 99 ? 10.163 4.199 -16.297 1.00 79.19 99 GLY A N 1
ATOM 771 C CA . GLY A 1 99 ? 8.953 3.665 -15.678 1.00 79.19 99 GLY A CA 1
ATOM 772 C C . GLY A 1 99 ? 8.832 4.056 -14.209 1.00 79.19 99 GLY A C 1
ATOM 773 O O . GLY A 1 99 ? 7.869 4.721 -13.831 1.00 79.19 99 GLY A O 1
ATOM 774 N N . ALA A 1 100 ? 9.852 3.730 -13.411 1.00 82.12 100 ALA A N 1
ATOM 775 C CA . ALA A 1 100 ? 9.902 4.040 -11.983 1.00 82.12 100 ALA A CA 1
ATOM 776 C C . ALA A 1 100 ? 9.768 5.547 -11.705 1.00 82.12 100 ALA A C 1
ATOM 778 O O . ALA A 1 100 ? 8.980 5.943 -10.851 1.00 82.12 100 ALA A O 1
ATOM 779 N N . LYS A 1 101 ? 10.478 6.397 -12.463 1.00 76.06 101 LYS A N 1
ATOM 780 C CA . LYS A 1 101 ? 10.404 7.864 -12.318 1.00 76.06 101 LYS A CA 1
ATOM 781 C C . LYS A 1 101 ? 9.012 8.426 -12.603 1.00 76.06 101 LYS A C 1
ATOM 783 O O . LYS A 1 101 ? 8.585 9.350 -11.923 1.00 76.06 101 LYS A O 1
ATOM 788 N N . TYR A 1 102 ? 8.321 7.882 -13.601 1.00 78.00 102 TYR A N 1
ATOM 789 C CA . TYR A 1 102 ? 6.982 8.337 -13.977 1.00 78.00 102 TYR A CA 1
ATOM 790 C C . TYR A 1 102 ? 5.909 7.860 -13.002 1.00 78.00 102 TYR A C 1
ATOM 792 O O . TYR A 1 102 ? 5.000 8.612 -12.673 1.00 78.00 102 TYR A O 1
ATOM 800 N N . LEU A 1 103 ? 6.027 6.624 -12.512 1.00 82.06 103 LEU A N 1
ATOM 801 C CA . LEU A 1 103 ? 5.082 6.083 -11.541 1.00 82.06 103 LEU A CA 1
ATOM 802 C C . LEU A 1 103 ? 5.265 6.712 -10.153 1.00 82.06 103 LEU A C 1
ATOM 804 O O . LEU A 1 103 ? 4.279 6.881 -9.451 1.00 82.06 103 LEU A O 1
ATOM 808 N N . GLN A 1 104 ? 6.482 7.108 -9.762 1.00 82.19 104 GLN A N 1
ATOM 809 C CA . GLN A 1 104 ? 6.778 7.668 -8.436 1.00 82.19 104 GLN A CA 1
ATOM 810 C C . GLN A 1 104 ? 5.775 8.726 -7.923 1.00 82.19 104 GLN A C 1
ATOM 812 O O . GLN A 1 104 ? 5.298 8.573 -6.795 1.00 82.19 104 GLN A O 1
ATOM 817 N N . PRO A 1 105 ? 5.434 9.792 -8.679 1.00 76.12 105 PRO A N 1
ATOM 818 C CA . PRO A 1 105 ? 4.461 10.784 -8.217 1.00 76.12 105 PRO A CA 1
ATOM 819 C C . PRO A 1 105 ? 3.040 10.218 -8.075 1.00 76.12 105 PRO A C 1
ATOM 821 O O . PRO A 1 105 ? 2.289 10.673 -7.210 1.00 76.12 105 PRO A O 1
ATOM 824 N N . MET A 1 106 ? 2.682 9.179 -8.843 1.00 80.62 106 MET A N 1
ATOM 825 C CA . MET A 1 106 ? 1.339 8.586 -8.824 1.00 80.62 106 MET A CA 1
ATOM 826 C C . MET A 1 106 ? 0.974 8.011 -7.462 1.00 80.62 106 MET A C 1
ATOM 828 O O . MET A 1 106 ? -0.208 7.983 -7.132 1.00 80.62 106 MET A O 1
ATOM 832 N N . PHE A 1 107 ? 1.952 7.633 -6.631 1.00 72.62 107 PHE A N 1
ATOM 833 C CA . PHE A 1 107 ? 1.687 7.216 -5.254 1.00 72.62 107 PHE A CA 1
ATOM 834 C C . PHE A 1 107 ? 0.867 8.251 -4.472 1.00 72.62 107 PHE A C 1
ATOM 836 O O . PHE A 1 107 ? -0.028 7.880 -3.718 1.00 72.62 107 PHE A O 1
ATOM 843 N N . GLN A 1 108 ? 1.152 9.542 -4.647 1.00 71.38 108 GLN A N 1
ATOM 844 C CA . GLN A 1 108 ? 0.412 10.608 -3.972 1.00 71.38 108 GLN A CA 1
ATOM 845 C C . GLN A 1 108 ? -0.777 11.070 -4.816 1.00 71.38 108 GLN A C 1
ATOM 847 O O . GLN A 1 108 ? -1.904 11.083 -4.317 1.00 71.38 108 GLN A O 1
ATOM 852 N N . THR A 1 109 ? -0.535 11.363 -6.099 1.00 72.12 109 THR A N 1
ATOM 853 C CA . THR A 1 109 ? -1.518 11.956 -7.020 1.00 72.12 109 THR A CA 1
ATOM 854 C C . THR A 1 109 ? -2.785 11.121 -7.164 1.00 72.12 109 THR A C 1
ATOM 856 O O . THR A 1 109 ? -3.872 11.674 -7.267 1.00 72.12 109 THR A O 1
ATOM 859 N N . SER A 1 110 ? -2.672 9.792 -7.131 1.00 80.31 110 SER A N 1
ATOM 860 C CA . SER A 1 110 ? -3.809 8.897 -7.370 1.00 80.31 110 SER A CA 1
ATOM 861 C C . SER A 1 110 ? -4.615 8.534 -6.117 1.00 80.31 110 SER A C 1
ATOM 863 O O . SER A 1 110 ? -5.591 7.797 -6.218 1.00 80.31 110 SER A O 1
ATOM 865 N N . ARG A 1 111 ? -4.221 8.993 -4.920 1.00 76.19 111 ARG A N 1
ATOM 866 C CA . ARG A 1 111 ? -4.777 8.466 -3.656 1.00 76.19 111 ARG A CA 1
ATOM 867 C C . ARG A 1 111 ? -5.415 9.507 -2.759 1.00 76.19 111 ARG A C 1
ATOM 869 O O . ARG A 1 111 ? -6.422 9.208 -2.121 1.00 76.19 111 ARG A O 1
ATOM 876 N N . TYR A 1 112 ? -4.815 10.687 -2.666 1.00 70.06 112 TYR A N 1
ATOM 877 C CA . TYR A 1 112 ? -5.224 11.693 -1.695 1.00 70.06 112 TYR A CA 1
ATOM 878 C C . TYR A 1 112 ? -5.445 13.037 -2.383 1.00 70.06 112 TYR A C 1
ATOM 880 O O . TYR A 1 112 ? -4.544 13.499 -3.083 1.00 70.06 112 TYR A O 1
ATOM 888 N N . PRO A 1 113 ? -6.601 13.688 -2.161 1.00 72.94 113 PRO A N 1
ATOM 889 C CA . PRO A 1 113 ? -6.728 15.118 -2.402 1.00 72.94 113 PRO A CA 1
ATOM 890 C C . PRO A 1 113 ? -5.649 15.884 -1.635 1.00 72.94 113 PRO A C 1
ATOM 892 O O . PRO A 1 113 ? -5.189 15.438 -0.574 1.00 72.94 113 PRO A O 1
ATOM 895 N N . THR A 1 114 ? -5.246 17.037 -2.161 1.00 69.38 114 THR A N 1
ATOM 896 C CA . THR A 1 114 ? -4.337 17.922 -1.435 1.00 69.38 114 THR A CA 1
ATOM 897 C C . THR A 1 114 ? -5.073 18.574 -0.258 1.00 69.38 114 THR A C 1
ATOM 899 O O . THR A 1 114 ? -6.276 18.407 -0.054 1.00 69.38 114 THR A O 1
ATOM 902 N N . THR A 1 115 ? -4.338 19.315 0.569 1.00 61.97 115 THR A N 1
ATOM 903 C CA . THR A 1 115 ? -4.940 20.100 1.654 1.00 61.97 115 THR A CA 1
ATOM 904 C C . THR A 1 115 ? -5.549 21.419 1.177 1.00 61.97 115 THR A C 1
ATOM 906 O O . THR A 1 115 ? -6.153 22.116 1.990 1.00 61.97 115 THR A O 1
ATOM 909 N N . ASN A 1 116 ? -5.361 21.794 -0.092 1.00 62.12 116 ASN A N 1
ATOM 910 C CA . ASN A 1 116 ? -5.958 22.990 -0.670 1.00 62.12 116 ASN A CA 1
ATOM 911 C C . ASN A 1 116 ? -7.347 22.644 -1.218 1.00 62.12 116 ASN A C 1
ATOM 913 O O . ASN A 1 116 ? -7.480 21.755 -2.051 1.00 62.12 116 ASN A O 1
ATOM 917 N N . ILE A 1 117 ? -8.378 23.340 -0.740 1.00 69.31 117 ILE A N 1
ATOM 918 C CA . ILE A 1 117 ? -9.777 23.062 -1.100 1.00 69.31 117 ILE A CA 1
ATOM 919 C C . ILE A 1 117 ? -10.097 23.381 -2.566 1.00 69.31 117 ILE A C 1
ATOM 921 O O . ILE A 1 117 ? -11.035 22.813 -3.115 1.00 69.31 117 ILE A O 1
ATOM 925 N N . GLU A 1 118 ? -9.310 24.258 -3.188 1.00 78.38 118 GLU A N 1
ATOM 926 C CA . GLU A 1 118 ? -9.470 24.640 -4.594 1.00 78.38 118 GLU A CA 1
ATOM 927 C C . GLU A 1 118 ? -8.797 23.649 -5.557 1.00 78.38 118 GLU A C 1
ATOM 929 O O . GLU A 1 118 ? -8.994 23.734 -6.769 1.00 78.38 118 GLU A O 1
ATOM 934 N N . ASP A 1 119 ? -7.987 22.717 -5.043 1.00 65.50 119 ASP A N 1
ATOM 935 C CA . ASP A 1 119 ? -7.332 21.727 -5.889 1.00 65.50 119 ASP A CA 1
ATOM 936 C C . ASP A 1 119 ? -8.315 20.595 -6.255 1.00 65.50 119 ASP A C 1
ATOM 938 O O . ASP A 1 119 ? -9.086 20.127 -5.409 1.00 65.50 119 ASP A O 1
ATOM 942 N N . PRO A 1 120 ? -8.260 20.087 -7.497 1.00 71.88 120 PRO A N 1
ATOM 943 C CA . PRO A 1 120 ? -9.066 18.949 -7.929 1.00 71.88 120 PRO A CA 1
ATOM 944 C C . PRO A 1 120 ? -8.722 17.658 -7.166 1.00 71.88 120 PRO A C 1
ATOM 946 O O . PRO A 1 120 ? -7.598 17.449 -6.697 1.00 71.88 120 PRO A O 1
ATOM 949 N N . ILE A 1 121 ? -9.692 16.743 -7.074 1.00 80.75 121 ILE A N 1
ATOM 950 C CA . ILE A 1 121 ? -9.474 15.429 -6.455 1.00 80.75 121 ILE A CA 1
ATOM 951 C C . ILE A 1 121 ? -8.662 14.501 -7.382 1.00 80.75 121 ILE A C 1
ATOM 953 O O . ILE A 1 121 ? -8.660 14.691 -8.598 1.00 80.75 121 ILE A O 1
ATOM 957 N N . PRO A 1 122 ? -8.031 13.430 -6.855 1.00 78.31 122 PRO A N 1
ATOM 958 C CA . PRO A 1 122 ? -7.308 12.433 -7.653 1.00 78.31 122 PRO A CA 1
ATOM 959 C C . PRO A 1 122 ? -8.066 11.900 -8.875 1.00 78.31 122 PRO A C 1
ATOM 961 O O . PRO A 1 122 ? -7.471 11.678 -9.926 1.00 78.31 122 PRO A O 1
ATOM 964 N N . ALA A 1 123 ? -9.380 11.703 -8.737 1.00 80.69 123 ALA A N 1
ATOM 965 C CA . ALA A 1 123 ? -10.229 11.195 -9.811 1.00 80.69 123 ALA A CA 1
ATOM 966 C C . ALA A 1 123 ? -10.394 12.179 -10.983 1.00 80.69 123 ALA A C 1
ATOM 968 O O . ALA A 1 123 ? -10.673 11.729 -12.090 1.00 80.69 123 ALA A O 1
ATOM 969 N N . ASP A 1 124 ? -10.179 13.475 -10.747 1.00 76.38 124 ASP A N 1
ATOM 970 C CA . ASP A 1 124 ? -10.318 14.532 -11.753 1.00 76.38 124 ASP A CA 1
ATOM 971 C C . ASP A 1 124 ? -8.977 14.871 -12.428 1.00 76.38 124 ASP A C 1
ATOM 973 O O . ASP A 1 124 ? -8.962 15.397 -13.538 1.00 76.38 124 ASP A O 1
ATOM 977 N N . VAL A 1 125 ? -7.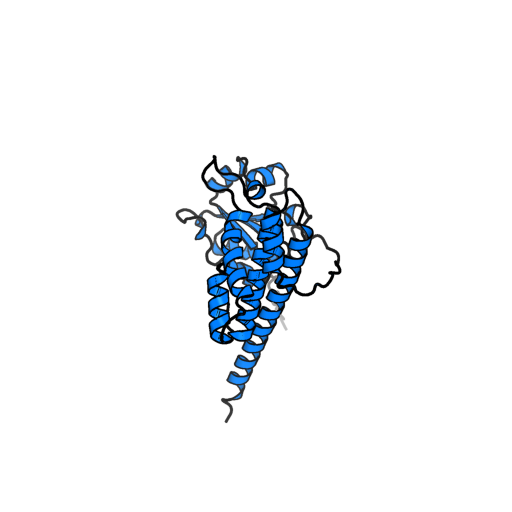846 14.575 -11.772 1.00 73.44 125 VAL A N 1
ATOM 978 C CA . VAL A 1 125 ? -6.498 14.879 -12.295 1.00 73.44 125 VAL A CA 1
ATOM 979 C C . VAL A 1 125 ? -5.856 13.733 -13.059 1.00 73.44 125 VAL A C 1
ATOM 981 O O . VAL A 1 125 ? -5.051 13.989 -13.949 1.00 73.44 125 VAL A O 1
ATOM 984 N N . VAL A 1 126 ? -6.161 12.478 -12.710 1.00 75.25 126 VAL A N 1
ATOM 985 C CA . VAL A 1 126 ? -5.613 11.322 -13.429 1.00 75.25 126 VAL A CA 1
ATOM 986 C C . VAL A 1 126 ? -6.513 11.025 -14.615 1.00 75.25 126 VAL A C 1
ATOM 988 O O . VAL A 1 126 ? -7.626 10.519 -14.455 1.00 75.25 126 VAL A O 1
ATOM 991 N N . LEU A 1 127 ? -6.016 11.333 -15.808 1.00 74.88 127 LEU A N 1
ATOM 992 C CA . LEU A 1 127 ? -6.762 11.175 -17.047 1.00 74.88 127 LEU A CA 1
ATOM 993 C C . LEU A 1 127 ? -6.424 9.849 -17.738 1.00 74.88 127 LEU A C 1
ATOM 995 O O . LEU A 1 127 ? -5.549 9.089 -17.320 1.00 74.88 127 LEU A O 1
ATOM 999 N N . GLU A 1 128 ? -7.143 9.559 -18.818 1.00 73.94 128 GLU A N 1
ATOM 1000 C CA . GLU A 1 128 ? -7.012 8.302 -19.556 1.00 73.94 128 GLU A CA 1
ATOM 1001 C C . GLU A 1 128 ? -5.579 8.040 -20.047 1.00 73.94 128 GLU A C 1
ATOM 1003 O O . GLU A 1 128 ? -5.072 6.924 -19.911 1.00 73.94 128 GLU A O 1
ATOM 1008 N N . ASP A 1 129 ? -4.905 9.062 -20.579 1.00 66.31 129 ASP A N 1
ATOM 1009 C CA . ASP A 1 129 ? -3.536 8.943 -21.095 1.00 66.31 129 ASP A CA 1
ATOM 1010 C C . ASP A 1 129 ? -2.521 8.618 -19.990 1.00 66.31 129 ASP A C 1
ATOM 1012 O O . ASP A 1 129 ? -1.582 7.834 -20.209 1.00 66.31 129 ASP A O 1
ATOM 1016 N N . ASP A 1 130 ? -2.735 9.161 -18.787 1.00 71.38 130 ASP A N 1
ATOM 1017 C CA . ASP A 1 130 ? -1.930 8.852 -17.609 1.00 71.38 130 ASP A CA 1
ATOM 1018 C C . ASP A 1 130 ? -2.134 7.402 -17.185 1.00 71.38 130 ASP A C 1
ATOM 1020 O O . ASP A 1 130 ? -1.157 6.674 -17.005 1.00 71.38 130 ASP A O 1
ATOM 1024 N N . ALA A 1 131 ? -3.387 6.950 -17.100 1.00 77.69 131 ALA A N 1
ATOM 1025 C CA . ALA A 1 131 ? -3.737 5.576 -16.746 1.00 77.69 131 ALA A CA 1
ATOM 1026 C C . ALA A 1 131 ? -3.144 4.562 -17.743 1.00 77.69 131 ALA A C 1
ATOM 1028 O O . ALA A 1 131 ? -2.384 3.659 -17.380 1.00 77.69 131 ALA A O 1
ATOM 1029 N N . ARG A 1 132 ? -3.344 4.778 -19.050 1.00 76.62 132 ARG A N 1
ATOM 1030 C CA . ARG A 1 132 ? -2.745 3.940 -20.107 1.00 76.62 132 ARG A CA 1
ATOM 1031 C C . ARG A 1 132 ? -1.221 3.894 -20.007 1.00 76.62 132 ARG A C 1
ATOM 1033 O O . ARG A 1 132 ? -0.605 2.837 -20.185 1.00 76.62 132 ARG A O 1
ATOM 1040 N N . THR A 1 133 ? -0.592 5.029 -19.709 1.00 76.44 133 THR A N 1
ATOM 1041 C CA . THR A 1 133 ? 0.860 5.095 -19.527 1.00 76.44 133 THR A CA 1
ATOM 1042 C C . THR A 1 133 ? 1.309 4.379 -18.255 1.00 76.44 133 THR A C 1
ATOM 1044 O O . THR A 1 133 ? 2.334 3.688 -18.294 1.00 76.44 133 THR A O 1
ATOM 1047 N N . CYS A 1 134 ? 0.541 4.477 -17.170 1.00 82.31 134 CYS A N 1
ATOM 1048 C CA . CYS A 1 134 ? 0.787 3.783 -15.915 1.00 82.31 134 CYS A CA 1
ATOM 1049 C C . CYS A 1 134 ? 0.725 2.266 -16.095 1.00 82.31 134 CYS A C 1
ATOM 1051 O O . CYS A 1 134 ? 1.706 1.601 -15.772 1.00 82.31 134 CYS A O 1
ATOM 1053 N N . VAL A 1 135 ? -0.336 1.712 -16.690 1.00 79.19 135 VAL A N 1
ATOM 1054 C CA . VAL A 1 135 ? -0.449 0.264 -16.961 1.00 79.19 135 VAL A CA 1
ATOM 1055 C C . VAL A 1 135 ? 0.719 -0.255 -17.780 1.00 79.19 135 VAL A C 1
ATOM 1057 O O . VAL A 1 135 ? 1.344 -1.255 -17.426 1.00 79.19 135 VAL A O 1
ATOM 1060 N N . ARG A 1 136 ? 1.051 0.436 -18.873 1.00 80.94 136 ARG A N 1
ATOM 1061 C CA . ARG A 1 136 ? 2.162 0.037 -19.741 1.00 80.94 136 ARG A CA 1
ATOM 1062 C C . ARG A 1 136 ? 3.487 -0.008 -18.974 1.00 80.94 136 ARG A C 1
ATOM 1064 O O . ARG A 1 136 ? 4.266 -0.938 -19.144 1.00 80.94 136 ARG A O 1
ATOM 1071 N N . ARG A 1 137 ? 3.750 0.986 -18.121 1.00 76.50 137 ARG A N 1
ATOM 1072 C CA . ARG A 1 137 ? 5.000 1.080 -17.347 1.00 76.50 137 ARG A CA 1
ATOM 1073 C C . ARG A 1 137 ? 5.018 0.169 -16.118 1.00 76.50 137 ARG A C 1
ATOM 1075 O O . ARG A 1 137 ? 6.088 -0.297 -15.747 1.00 76.50 137 ARG A O 1
ATOM 1082 N N . GLY A 1 138 ? 3.865 -0.079 -15.501 1.00 68.19 138 GLY A N 1
ATOM 1083 C CA . GLY A 1 138 ? 3.719 -0.928 -14.319 1.00 68.19 138 GLY A CA 1
ATOM 1084 C C . GLY A 1 138 ? 3.725 -2.420 -14.644 1.00 68.19 138 GLY A C 1
ATOM 1085 O O . GLY A 1 138 ? 4.163 -3.214 -13.820 1.00 68.19 138 GLY A O 1
ATOM 1086 N N . GLY A 1 139 ? 3.265 -2.801 -15.839 1.00 61.06 139 GLY A N 1
ATOM 1087 C CA . GLY A 1 139 ? 3.195 -4.201 -16.255 1.00 61.06 139 GLY A CA 1
ATOM 1088 C C . GLY A 1 139 ? 4.437 -4.750 -16.925 1.00 61.06 139 GLY A C 1
ATOM 1089 O O . GLY A 1 139 ? 4.621 -5.957 -16.946 1.00 61.06 139 GLY A O 1
ATOM 1090 N N . GLY A 1 140 ? 5.286 -3.894 -17.485 1.00 58.12 140 GLY A N 1
ATOM 1091 C CA . GLY A 1 140 ? 6.455 -4.350 -18.235 1.00 58.12 140 GLY A CA 1
ATOM 1092 C C . GLY A 1 140 ? 6.142 -5.023 -19.584 1.00 58.12 140 GLY A C 1
ATOM 1093 O O . GLY A 1 140 ? 7.076 -5.198 -20.360 1.00 58.12 140 GLY A O 1
ATOM 1094 N N . ASP A 1 141 ? 4.878 -5.345 -19.898 1.00 51.72 141 ASP A N 1
ATOM 1095 C CA . ASP A 1 141 ? 4.456 -5.902 -21.194 1.00 51.72 141 ASP A CA 1
ATOM 1096 C C . ASP A 1 141 ? 4.858 -4.964 -22.354 1.00 51.72 141 ASP A C 1
ATOM 1098 O O . ASP A 1 141 ? 4.627 -3.754 -22.285 1.00 51.72 141 ASP A O 1
ATOM 1102 N N . GLY A 1 142 ? 5.419 -5.386 -23.493 1.00 33.50 142 GLY A N 1
ATOM 1103 C CA . GLY A 1 142 ? 5.599 -6.687 -24.164 1.00 33.50 142 GLY A CA 1
ATOM 1104 C C . GLY A 1 142 ? 5.096 -7.993 -23.532 1.00 33.50 142 GLY A C 1
ATOM 1105 O O . GLY A 1 142 ? 5.819 -8.617 -22.771 1.00 33.50 142 GLY A O 1
ATOM 1106 N N . VAL A 1 143 ? 3.941 -8.465 -24.021 1.00 34.69 143 VAL A N 1
ATOM 1107 C CA . VAL A 1 143 ? 3.348 -9.818 -23.887 1.00 34.69 143 VAL A CA 1
ATOM 1108 C C . VAL A 1 143 ? 2.527 -10.075 -22.617 1.00 34.69 143 VAL A C 1
ATOM 1110 O O . VAL A 1 143 ? 3.042 -10.165 -21.511 1.00 34.69 143 VAL A O 1
ATOM 1113 N N . GLY A 1 144 ? 1.218 -10.245 -22.832 1.00 35.41 144 GLY A N 1
ATOM 1114 C CA . GLY A 1 144 ? 0.224 -10.495 -21.796 1.00 35.41 144 GLY A CA 1
ATOM 1115 C C . GLY A 1 144 ? 0.041 -11.963 -21.414 1.00 35.41 144 GLY A C 1
ATOM 1116 O O . GLY A 1 144 ? 0.478 -12.881 -22.103 1.00 35.41 144 GLY A O 1
ATOM 1117 N N . SER A 1 145 ? -0.688 -12.170 -20.318 1.00 28.34 145 SER A N 1
ATOM 1118 C CA . SER A 1 145 ? -1.301 -13.450 -19.967 1.00 28.34 145 SER A CA 1
ATOM 1119 C C . SER A 1 145 ? -2.526 -13.225 -19.077 1.00 28.34 145 SER A C 1
ATOM 1121 O O . SER A 1 145 ? -2.498 -12.458 -18.117 1.00 28.34 145 SER A O 1
ATOM 1123 N N . THR A 1 146 ? -3.608 -13.907 -19.438 1.00 29.48 146 THR A N 1
ATOM 1124 C CA . THR A 1 146 ? -4.946 -13.943 -18.834 1.00 29.48 146 THR A CA 1
ATOM 1125 C C . THR A 1 146 ? -4.985 -14.612 -17.456 1.00 29.48 146 THR A C 1
ATOM 1127 O O . THR A 1 146 ? -4.288 -15.595 -17.206 1.00 29.48 146 THR A O 1
ATOM 1130 N N . THR A 1 147 ? -5.855 -14.114 -16.572 1.00 25.70 147 THR A N 1
ATOM 1131 C CA . THR A 1 147 ? -6.076 -14.604 -15.203 1.00 25.70 147 THR A CA 1
ATOM 1132 C C . THR A 1 147 ? -7.313 -15.500 -15.092 1.00 25.70 147 THR A C 1
ATOM 1134 O O . THR A 1 147 ? -8.376 -15.192 -15.623 1.00 25.70 147 THR A O 1
ATOM 1137 N N . ALA A 1 148 ? -7.195 -16.584 -14.318 1.00 26.31 148 ALA A N 1
ATOM 1138 C CA . ALA A 1 148 ? -8.329 -17.327 -13.773 1.00 26.31 148 ALA A CA 1
ATOM 1139 C C . ALA A 1 148 ? -8.585 -16.900 -12.313 1.00 26.31 148 ALA A C 1
ATOM 1141 O O . ALA A 1 148 ? -7.655 -16.775 -11.505 1.00 26.31 148 ALA A O 1
ATOM 1142 N N . SER A 1 149 ? -9.858 -16.655 -11.998 1.00 27.03 149 SER A N 1
ATOM 1143 C CA . SER A 1 149 ? -10.379 -16.253 -10.686 1.00 27.03 149 SER A CA 1
ATOM 1144 C C . SER A 1 149 ? -10.814 -17.479 -9.876 1.00 27.03 149 SER A C 1
ATOM 1146 O O . SER A 1 149 ? -11.436 -18.388 -10.422 1.00 27.03 149 SER A O 1
ATOM 1148 N N . ALA A 1 150 ? -10.506 -17.502 -8.575 1.00 26.67 150 ALA A N 1
ATOM 1149 C CA . ALA A 1 150 ? -10.976 -18.521 -7.637 1.00 26.67 150 ALA A CA 1
ATOM 1150 C C . ALA A 1 150 ? -11.713 -17.866 -6.454 1.00 26.67 150 ALA A C 1
ATOM 1152 O O . ALA A 1 150 ? -11.317 -16.813 -5.956 1.00 26.67 150 ALA A O 1
ATOM 1153 N N . ALA A 1 151 ? -12.811 -18.504 -6.046 1.00 28.80 151 ALA A N 1
ATOM 1154 C CA . ALA A 1 151 ? -13.881 -17.965 -5.210 1.00 28.80 151 ALA A CA 1
ATOM 1155 C C . ALA A 1 151 ? -13.529 -17.709 -3.726 1.00 28.80 151 ALA A C 1
ATOM 1157 O O . ALA A 1 151 ? -12.616 -18.297 -3.150 1.00 28.80 151 ALA A O 1
ATOM 1158 N N . THR A 1 152 ? -14.328 -16.834 -3.101 1.00 28.28 152 THR A N 1
ATOM 1159 C CA . THR A 1 152 ? -14.157 -16.266 -1.749 1.00 28.28 152 THR A CA 1
ATOM 1160 C C . THR A 1 152 ? -14.983 -17.007 -0.681 1.00 28.28 152 THR A C 1
ATOM 1162 O O . THR A 1 152 ? -16.095 -17.453 -0.956 1.00 28.28 152 THR A O 1
ATOM 1165 N N . ARG A 1 153 ? -14.478 -17.086 0.565 1.00 30.73 153 ARG A N 1
ATOM 1166 C CA . ARG A 1 153 ? -15.247 -17.469 1.772 1.00 30.73 153 ARG A CA 1
ATOM 1167 C C . ARG A 1 153 ? -15.339 -16.284 2.750 1.00 30.73 153 ARG A C 1
ATOM 1169 O O . ARG A 1 153 ? -14.318 -15.634 2.969 1.00 30.73 153 ARG A O 1
ATOM 1176 N N . PRO A 1 154 ? -16.496 -16.036 3.392 1.00 35.72 154 PRO A N 1
ATOM 1177 C CA . PRO A 1 154 ? -16.661 -14.943 4.348 1.00 35.72 154 PRO A CA 1
ATOM 1178 C C . PRO A 1 154 ? -15.990 -15.264 5.694 1.00 35.72 154 PRO A C 1
ATOM 1180 O O . PRO A 1 154 ? -16.090 -16.381 6.206 1.00 35.72 154 PRO A O 1
ATOM 1183 N N . VAL A 1 155 ? -15.315 -14.273 6.279 1.00 46.84 155 VAL A N 1
ATOM 1184 C CA . VAL A 1 155 ? -14.635 -14.371 7.581 1.00 46.84 155 VAL A CA 1
ATOM 1185 C C . VAL A 1 155 ? -15.466 -13.656 8.648 1.00 46.84 155 VAL A C 1
ATOM 1187 O O . VAL A 1 155 ? -15.857 -12.508 8.465 1.00 46.84 155 VAL A O 1
ATOM 1190 N N . SER A 1 156 ? -15.744 -14.340 9.763 1.00 48.84 156 SER A N 1
ATOM 1191 C CA . SER A 1 156 ? -16.582 -13.833 10.858 1.00 48.84 156 SER A CA 1
ATOM 1192 C C . SER A 1 156 ? -15.773 -13.100 11.936 1.00 48.84 156 SER A C 1
ATOM 1194 O O . SER A 1 156 ? -14.560 -13.251 12.065 1.00 48.84 156 SER A O 1
ATOM 1196 N N . THR A 1 157 ? -16.477 -12.365 12.795 1.00 49.97 157 THR A N 1
ATOM 1197 C CA . THR A 1 157 ? -15.978 -11.647 13.987 1.00 49.97 157 THR A CA 1
ATOM 1198 C C . THR A 1 157 ? -15.303 -12.539 15.044 1.00 49.97 157 THR A C 1
ATOM 1200 O O . THR A 1 157 ? -14.825 -12.042 16.065 1.00 49.97 157 THR A O 1
ATOM 1203 N N . GLN A 1 158 ? -15.242 -13.853 14.808 1.00 54.00 158 GLN A N 1
ATOM 1204 C CA . GLN A 1 158 ? -14.489 -14.831 15.592 1.00 54.00 158 GLN A CA 1
ATOM 1205 C C . GLN A 1 158 ? -13.143 -15.207 14.958 1.00 54.00 158 GLN A C 1
ATOM 1207 O O . GLN A 1 158 ? -12.541 -16.198 15.375 1.00 54.00 158 GLN A O 1
ATOM 1212 N N . ASP A 1 159 ? -12.657 -14.437 13.978 1.00 73.88 159 ASP A N 1
ATOM 1213 C CA . ASP A 1 159 ? -11.349 -14.683 13.378 1.00 73.88 159 ASP A CA 1
ATOM 1214 C C . ASP A 1 159 ? -10.262 -14.772 14.465 1.00 73.88 159 ASP A C 1
ATOM 1216 O O . ASP A 1 159 ? -10.011 -13.840 15.242 1.00 73.88 159 ASP A O 1
ATOM 1220 N N . GLY A 1 160 ? -9.617 -15.940 14.529 1.00 82.88 160 GLY A N 1
ATOM 1221 C CA . GLY A 1 160 ? -8.599 -16.243 15.522 1.00 82.88 160 GLY A CA 1
ATOM 1222 C C . GLY A 1 160 ? -7.415 -15.277 15.474 1.00 82.88 160 GLY A C 1
ATOM 1223 O O . GLY A 1 160 ? -6.845 -14.993 16.527 1.00 82.88 160 GLY A O 1
ATOM 1224 N N . LEU A 1 161 ? -7.058 -14.750 14.299 1.00 87.31 161 LEU A N 1
ATOM 1225 C CA . LEU A 1 161 ? -6.022 -13.732 14.132 1.00 87.31 161 LEU A CA 1
ATOM 1226 C C . LEU A 1 161 ? -6.428 -12.424 14.806 1.00 87.31 161 LEU A C 1
ATOM 1228 O O . LEU A 1 161 ? -5.706 -11.948 15.683 1.00 87.31 161 LEU A O 1
ATOM 1232 N N . LEU A 1 162 ? -7.604 -11.889 14.470 1.00 90.44 162 LEU A N 1
ATOM 1233 C CA . LEU A 1 162 ? -8.111 -10.640 15.043 1.00 90.44 162 LEU A CA 1
ATOM 1234 C C . LEU A 1 162 ? -8.214 -10.727 16.570 1.00 90.44 162 LEU A C 1
ATOM 1236 O O . LEU A 1 162 ? -7.794 -9.818 17.287 1.00 90.44 162 LEU A O 1
ATOM 1240 N N . VAL A 1 163 ? -8.713 -11.852 17.087 1.00 91.75 163 VAL A N 1
ATOM 1241 C CA . VAL A 1 163 ? -8.827 -12.089 18.531 1.00 91.75 163 VAL A CA 1
ATOM 1242 C C . VAL A 1 163 ? -7.450 -12.174 19.198 1.00 91.75 163 VAL A C 1
ATOM 1244 O O . VAL A 1 163 ? -7.264 -11.624 20.288 1.00 91.75 163 VAL A O 1
ATOM 1247 N N . ARG A 1 164 ? -6.468 -12.853 18.588 1.00 93.38 164 ARG A N 1
ATOM 1248 C CA . ARG A 1 164 ? -5.092 -12.904 19.116 1.00 93.38 164 ARG A CA 1
ATOM 1249 C C . ARG A 1 164 ? -4.458 -11.515 19.122 1.00 93.38 164 ARG A C 1
ATOM 1251 O O . ARG A 1 164 ? -3.930 -11.112 20.156 1.00 93.38 164 ARG A O 1
ATOM 1258 N N . PHE A 1 165 ? -4.590 -10.764 18.034 1.00 94.81 165 PHE A N 1
ATOM 1259 C CA . PHE A 1 165 ? -4.039 -9.419 17.927 1.00 94.81 165 PHE A CA 1
ATOM 1260 C C . PHE A 1 165 ? -4.667 -8.449 18.935 1.00 94.81 165 PHE A C 1
ATOM 1262 O O . PHE A 1 165 ? -3.955 -7.773 19.676 1.00 94.81 165 PHE A O 1
ATOM 1269 N N . ALA A 1 166 ? -5.995 -8.463 19.073 1.00 94.88 166 ALA A N 1
ATOM 1270 C CA . ALA A 1 166 ? -6.699 -7.670 20.077 1.00 94.88 166 ALA A CA 1
ATOM 1271 C C . ALA A 1 166 ? -6.256 -8.017 21.514 1.00 94.88 166 ALA A C 1
ATOM 1273 O O . ALA A 1 166 ? -6.152 -7.129 22.362 1.00 94.88 166 ALA A O 1
ATOM 1274 N N . ARG A 1 167 ? -5.939 -9.289 21.814 1.00 94.94 167 ARG A N 1
ATOM 1275 C CA . ARG A 1 167 ? -5.369 -9.670 23.124 1.00 94.94 167 ARG A CA 1
ATOM 1276 C C . ARG A 1 167 ? -3.990 -9.062 23.352 1.00 94.94 167 ARG A C 1
ATOM 1278 O O . ARG A 1 167 ? -3.726 -8.625 24.472 1.00 94.94 167 ARG A O 1
ATOM 1285 N N . LEU A 1 168 ? -3.132 -9.045 22.335 1.00 96.38 168 LEU A N 1
ATOM 1286 C CA . LEU A 1 168 ? -1.799 -8.448 22.418 1.00 96.38 168 LEU A CA 1
ATOM 1287 C C . LEU A 1 168 ? -1.885 -6.933 22.618 1.00 96.38 168 LEU A C 1
ATOM 1289 O O . LEU A 1 168 ? -1.312 -6.421 23.577 1.00 96.38 168 LEU A O 1
ATOM 1293 N N . LEU A 1 169 ? -2.706 -6.239 21.821 1.00 95.81 169 LEU A N 1
ATOM 1294 C CA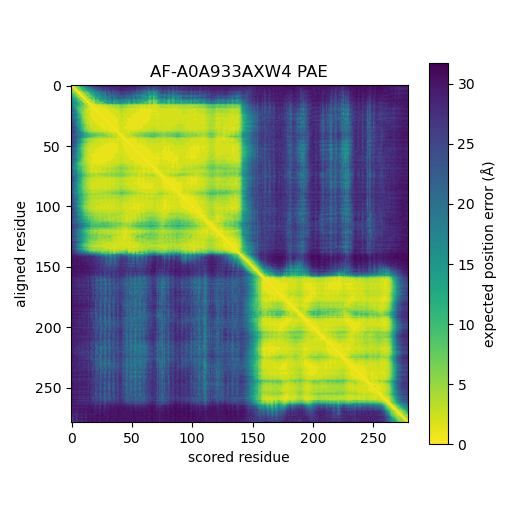 . LEU A 1 169 ? -2.964 -4.803 21.980 1.00 95.81 169 LEU A CA 1
ATOM 1295 C C . LEU A 1 169 ? -3.532 -4.466 23.363 1.00 95.81 169 LEU A C 1
ATOM 1297 O O . LEU A 1 169 ? -3.097 -3.503 23.995 1.00 95.81 169 LEU A O 1
ATOM 1301 N N . ARG A 1 170 ? -4.461 -5.280 23.882 1.00 95.69 170 ARG A N 1
ATOM 1302 C CA . ARG A 1 170 ? -4.993 -5.092 25.237 1.00 95.69 170 ARG A CA 1
ATOM 1303 C C . ARG A 1 170 ? -3.917 -5.272 26.303 1.00 95.69 170 ARG A C 1
ATOM 1305 O O . ARG A 1 170 ? -3.871 -4.485 27.239 1.00 95.69 170 ARG A O 1
ATOM 1312 N N . ARG A 1 171 ? -3.063 -6.293 26.185 1.00 94.81 171 ARG A N 1
ATOM 1313 C CA . ARG A 1 171 ? -1.967 -6.526 27.142 1.00 94.81 171 ARG A CA 1
ATOM 1314 C C . ARG A 1 171 ? -0.922 -5.415 27.103 1.00 94.81 171 ARG A C 1
ATOM 1316 O O . ARG A 1 171 ? -0.429 -5.036 28.156 1.00 94.81 171 ARG A O 1
ATOM 1323 N N . ARG A 1 172 ? -0.585 -4.925 25.910 1.00 94.50 172 ARG A N 1
ATOM 1324 C CA . ARG A 1 172 ? 0.481 -3.941 25.705 1.00 94.50 172 ARG A CA 1
ATOM 1325 C C . ARG A 1 172 ? 0.052 -2.518 26.061 1.00 94.50 172 ARG A C 1
ATOM 1327 O O . ARG A 1 172 ? 0.817 -1.802 26.693 1.00 94.50 172 ARG A O 1
ATOM 1334 N N . TYR A 1 173 ? -1.162 -2.135 25.669 1.00 95.19 173 TYR A N 1
ATOM 1335 C CA . TYR A 1 173 ? -1.640 -0.749 25.719 1.00 95.19 173 TYR A CA 1
ATOM 1336 C C . TYR A 1 173 ? -2.885 -0.544 26.590 1.00 95.19 173 TYR A C 1
ATOM 1338 O O . TYR A 1 173 ? -3.362 0.580 26.716 1.00 95.19 173 TYR A O 1
ATOM 1346 N N . GLY A 1 174 ? -3.479 -1.608 27.142 1.00 95.19 174 GLY A N 1
ATOM 1347 C CA . GLY A 1 174 ? -4.800 -1.520 27.776 1.00 95.19 174 GLY A CA 1
ATOM 1348 C C . GLY A 1 174 ? -5.919 -1.209 26.774 1.00 95.19 174 GLY A C 1
ATOM 1349 O O . GLY A 1 174 ? -6.965 -0.681 27.149 1.00 95.19 174 GLY A O 1
ATOM 1350 N N . ALA A 1 175 ? -5.696 -1.490 25.488 1.00 95.50 175 ALA A N 1
ATOM 1351 C CA . ALA A 1 175 ? -6.568 -1.020 24.425 1.00 95.50 175 ALA A CA 1
ATOM 1352 C C . ALA A 1 175 ? -7.859 -1.836 24.257 1.00 95.50 175 ALA A C 1
ATOM 1354 O O . ALA A 1 175 ? -7.896 -3.054 24.454 1.00 95.50 175 ALA A O 1
ATOM 1355 N N . ARG A 1 176 ? -8.918 -1.146 23.823 1.00 96.25 176 ARG A N 1
ATOM 1356 C CA . ARG A 1 176 ? -10.143 -1.741 23.272 1.00 96.25 176 ARG A CA 1
ATOM 1357 C C . ARG A 1 176 ? -10.049 -1.756 21.753 1.00 96.25 176 ARG A C 1
ATOM 1359 O O . ARG A 1 176 ? -9.720 -0.732 21.167 1.00 96.25 176 ARG A O 1
ATOM 1366 N N . THR A 1 177 ? -10.393 -2.879 21.134 1.00 96.00 177 THR A N 1
ATOM 1367 C CA . THR A 1 177 ? -10.247 -3.077 19.687 1.00 96.00 177 THR A CA 1
ATOM 1368 C C . THR A 1 177 ? -11.606 -3.208 19.003 1.00 96.00 177 THR A C 1
ATOM 1370 O O . THR A 1 177 ? -12.512 -3.863 19.527 1.00 96.00 177 THR A O 1
ATOM 1373 N N . TYR A 1 178 ? -11.729 -2.599 17.829 1.00 94.44 178 TYR A N 1
ATOM 1374 C CA . TYR A 1 178 ? -12.892 -2.651 16.953 1.00 94.44 178 TYR A CA 1
ATOM 1375 C C . TYR A 1 178 ? -12.435 -3.004 15.537 1.00 94.44 178 TYR A C 1
ATOM 1377 O O . TYR A 1 178 ? -11.379 -2.552 15.102 1.00 94.44 178 TYR A O 1
ATOM 1385 N N . LEU A 1 179 ? -13.229 -3.804 14.839 1.00 92.56 179 LEU A N 1
ATOM 1386 C CA . LEU A 1 179 ? -13.092 -4.083 13.415 1.00 92.56 179 LEU A CA 1
ATOM 1387 C C . LEU A 1 179 ? -14.049 -3.171 12.649 1.00 92.56 179 LEU A C 1
ATOM 1389 O O . LEU A 1 179 ? -15.184 -2.976 13.088 1.00 92.56 179 LEU A O 1
ATOM 1393 N N . PHE A 1 180 ? -13.610 -2.649 11.514 1.00 87.44 180 PHE A N 1
ATOM 1394 C CA . PHE A 1 180 ? -14.484 -1.992 10.548 1.00 87.44 180 PHE A CA 1
ATOM 1395 C C . PHE A 1 180 ? -14.130 -2.448 9.126 1.00 87.44 180 PHE A C 1
ATOM 1397 O O . PHE A 1 180 ? -13.424 -3.442 8.955 1.00 87.44 180 PHE A O 1
ATOM 1404 N N . GLY A 1 181 ? -14.687 -1.794 8.107 1.00 81.88 181 GLY A N 1
ATOM 1405 C CA . GLY A 1 181 ? -14.285 -2.031 6.722 1.00 81.88 181 GLY A CA 1
ATOM 1406 C C . GLY A 1 181 ? -14.863 -3.299 6.091 1.00 81.88 181 GLY A C 1
ATOM 1407 O O . GLY A 1 181 ? -15.908 -3.812 6.500 1.00 81.88 181 GLY A O 1
ATOM 1408 N N . SER A 1 182 ? -14.201 -3.782 5.038 1.00 77.00 182 SER A N 1
ATOM 1409 C CA . SER A 1 182 ? -14.702 -4.873 4.181 1.00 77.00 182 SER A CA 1
ATOM 1410 C C . SER A 1 182 ? -14.969 -6.160 4.970 1.00 77.00 182 SER A C 1
ATOM 1412 O O . SER A 1 182 ? -15.977 -6.837 4.749 1.00 77.00 182 SER A O 1
ATOM 1414 N N . ARG A 1 183 ? -14.111 -6.463 5.953 1.00 81.12 183 ARG A N 1
ATOM 1415 C CA . ARG A 1 183 ? -14.236 -7.642 6.822 1.00 81.12 183 ARG A CA 1
ATOM 1416 C C . ARG A 1 183 ? -15.406 -7.526 7.792 1.00 81.12 183 ARG A C 1
ATOM 1418 O O . ARG A 1 183 ? -16.084 -8.520 8.024 1.00 81.12 183 ARG A O 1
ATOM 1425 N N . ALA A 1 184 ? -15.690 -6.331 8.310 1.00 83.81 184 ALA A N 1
ATOM 1426 C CA . ALA A 1 184 ? -16.874 -6.112 9.140 1.00 83.81 184 ALA A CA 1
ATOM 1427 C C . ALA A 1 184 ? -18.181 -6.197 8.333 1.00 83.81 184 ALA A C 1
ATOM 1429 O O . ALA A 1 184 ? -19.174 -6.708 8.844 1.00 83.81 184 ALA A O 1
ATOM 1430 N N . ARG A 1 185 ? -18.168 -5.751 7.069 1.00 79.06 185 ARG A N 1
ATOM 1431 C CA . ARG A 1 185 ? -19.318 -5.839 6.148 1.00 79.06 185 ARG A CA 1
ATOM 1432 C C . ARG A 1 185 ? -19.564 -7.236 5.576 1.00 79.06 185 ARG A C 1
ATOM 1434 O O . ARG A 1 185 ? -20.617 -7.472 4.996 1.00 79.06 185 ARG A O 1
ATOM 1441 N N . GLY A 1 186 ? -18.595 -8.145 5.687 1.00 73.75 186 GLY A N 1
ATOM 1442 C CA . GLY A 1 186 ? -18.658 -9.462 5.049 1.00 73.75 186 GLY A CA 1
ATOM 1443 C C . GLY A 1 186 ? -18.392 -9.443 3.538 1.00 73.75 186 GLY A C 1
ATOM 1444 O O . GLY A 1 186 ? -18.607 -10.453 2.878 1.00 73.75 186 GLY A O 1
ATOM 1445 N N . THR A 1 187 ? -17.891 -8.329 2.993 1.00 69.44 187 THR A N 1
ATOM 1446 C CA . THR A 1 187 ? -17.531 -8.174 1.570 1.00 69.44 187 THR A CA 1
ATOM 1447 C C . THR A 1 187 ? -16.031 -8.374 1.321 1.00 69.44 187 THR A C 1
ATOM 1449 O O . THR A 1 187 ? -15.516 -7.945 0.295 1.00 69.44 187 THR A O 1
ATOM 1452 N N . ALA A 1 188 ? -15.303 -8.930 2.291 1.00 64.50 188 ALA A N 1
ATOM 1453 C CA . ALA A 1 188 ? -13.856 -9.103 2.218 1.00 64.50 188 ALA A CA 1
ATOM 1454 C C . ALA A 1 188 ? -13.440 -10.356 1.442 1.00 64.50 188 ALA A C 1
ATOM 1456 O O . ALA A 1 188 ? -14.055 -11.417 1.564 1.00 64.50 188 ALA A O 1
ATOM 1457 N N . HIS A 1 189 ? -12.318 -10.236 0.739 1.00 61.81 189 HIS A N 1
ATOM 1458 C CA . HIS A 1 189 ? -11.570 -11.329 0.131 1.00 61.81 189 HIS A CA 1
ATOM 1459 C C . HIS A 1 189 ? -10.481 -11.848 1.087 1.00 61.81 189 HIS A C 1
ATOM 1461 O O . HIS A 1 189 ? -10.224 -11.281 2.154 1.00 61.81 189 HIS A O 1
ATOM 1467 N N . ALA A 1 190 ? -9.853 -12.976 0.739 1.00 59.53 190 ALA A N 1
ATOM 1468 C CA . ALA A 1 190 ? -8.865 -13.630 1.603 1.00 59.53 190 ALA A CA 1
ATOM 1469 C C . ALA A 1 190 ? -7.651 -12.730 1.908 1.00 59.53 190 ALA A C 1
ATOM 1471 O O . ALA A 1 190 ? -7.114 -12.773 3.016 1.00 59.53 190 ALA A O 1
ATOM 1472 N N . ASP A 1 191 ? -7.278 -11.894 0.947 1.00 52.81 191 ASP A N 1
ATOM 1473 C CA . ASP A 1 191 ? -6.173 -10.938 0.946 1.00 52.81 191 ASP A CA 1
ATOM 1474 C C . ASP A 1 191 ? -6.566 -9.528 1.406 1.00 52.81 191 ASP A C 1
ATOM 1476 O O . ASP A 1 191 ? -5.680 -8.693 1.593 1.00 52.81 191 ASP A O 1
ATOM 1480 N N . SER A 1 192 ? -7.859 -9.262 1.641 1.00 59.38 192 SER A N 1
ATOM 1481 C CA . SER A 1 192 ? -8.305 -7.964 2.150 1.00 59.38 192 SER A CA 1
ATOM 1482 C C . SER A 1 192 ? -7.590 -7.618 3.450 1.00 59.38 192 SER A C 1
ATOM 1484 O O . SER A 1 192 ? -7.379 -8.468 4.326 1.00 59.38 192 SER A O 1
ATOM 1486 N N . ASP A 1 193 ? -7.246 -6.350 3.579 1.00 72.75 193 ASP A N 1
ATOM 1487 C CA . ASP A 1 193 ? -6.682 -5.776 4.781 1.00 72.75 193 ASP A CA 1
ATOM 1488 C C . ASP A 1 193 ? -7.591 -5.950 6.003 1.00 72.75 193 ASP A C 1
ATOM 1490 O O . ASP A 1 193 ? -8.789 -6.252 5.937 1.00 72.75 193 ASP A O 1
ATOM 1494 N N . TYR A 1 194 ? -6.961 -5.832 7.166 1.00 85.25 194 TYR A N 1
ATOM 1495 C CA . TYR A 1 194 ? -7.651 -5.691 8.433 1.00 85.25 194 TYR A CA 1
ATOM 1496 C C . TYR A 1 194 ? -7.709 -4.219 8.820 1.00 85.25 194 TYR A C 1
ATOM 1498 O O . TYR A 1 194 ? -6.733 -3.676 9.333 1.00 85.25 194 TYR A O 1
ATOM 1506 N N . ASP A 1 195 ? -8.881 -3.624 8.630 1.00 87.44 195 ASP A N 1
ATOM 1507 C CA . ASP A 1 195 ? -9.239 -2.292 9.106 1.00 87.44 195 ASP A CA 1
ATOM 1508 C C . ASP A 1 195 ? -9.584 -2.341 10.602 1.00 87.44 195 ASP A C 1
ATOM 1510 O O . ASP A 1 195 ? -10.670 -2.772 11.016 1.00 87.44 195 ASP A O 1
ATOM 1514 N N . ILE A 1 196 ? -8.642 -1.931 11.450 1.00 93.31 196 ILE A N 1
ATOM 1515 C CA . ILE A 1 196 ? -8.767 -2.043 12.903 1.00 93.31 196 ILE A CA 1
ATOM 1516 C C . ILE A 1 196 ? -8.682 -0.669 13.555 1.00 93.31 196 ILE A C 1
ATOM 1518 O O . ILE A 1 196 ? -7.757 0.104 13.329 1.00 93.31 196 ILE A O 1
ATOM 1522 N N . VAL A 1 197 ? -9.609 -0.403 14.473 1.00 94.88 197 VAL A N 1
ATOM 1523 C CA . VAL A 1 197 ? -9.492 0.699 15.426 1.00 94.88 197 VAL A CA 1
ATOM 1524 C C . VAL A 1 197 ? -9.077 0.164 16.785 1.00 94.88 197 VAL A C 1
ATOM 1526 O O . VAL A 1 197 ? -9.675 -0.771 17.316 1.00 94.88 197 VAL A O 1
ATOM 1529 N N . THR A 1 198 ? -8.090 0.802 17.400 1.00 96.31 198 THR A N 1
ATOM 1530 C CA . THR A 1 198 ? -7.673 0.521 18.770 1.00 96.31 198 THR A CA 1
ATOM 1531 C C . THR A 1 198 ? -7.726 1.785 19.622 1.00 96.31 198 THR A C 1
ATOM 1533 O O . THR A 1 198 ? -7.277 2.856 19.216 1.00 96.31 198 THR A O 1
ATOM 1536 N N . VAL A 1 199 ? -8.323 1.673 20.809 1.00 97.31 199 VAL A N 1
ATOM 1537 C CA . VAL A 1 199 ? -8.646 2.809 21.679 1.00 97.31 199 VAL A CA 1
ATOM 1538 C C . VAL A 1 199 ? -8.040 2.597 23.056 1.00 97.31 199 VAL A C 1
ATOM 1540 O O . VAL A 1 199 ? -8.460 1.686 23.775 1.00 97.31 199 VAL A O 1
ATOM 1543 N N . ALA A 1 200 ? -7.097 3.452 23.444 1.00 97.19 200 ALA A N 1
ATOM 1544 C CA . ALA A 1 200 ? -6.405 3.375 24.729 1.00 97.19 200 ALA A CA 1
ATOM 1545 C C . ALA A 1 200 ? -5.984 4.756 25.234 1.00 97.19 200 ALA A C 1
ATOM 1547 O O . ALA A 1 200 ? -5.637 5.631 24.445 1.00 97.19 200 ALA A O 1
ATOM 1548 N N . GLN A 1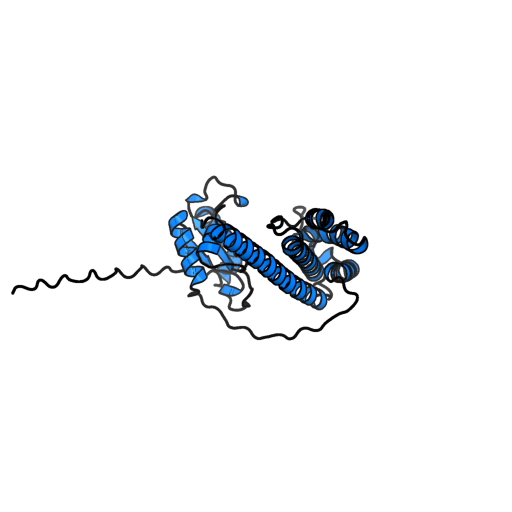 201 ? -5.941 4.932 26.557 1.00 97.19 201 GLN A N 1
ATOM 1549 C CA . GLN A 1 201 ? -5.380 6.149 27.153 1.00 97.19 201 GLN A CA 1
ATOM 1550 C C . GLN A 1 201 ? -3.862 6.247 26.939 1.00 97.19 201 GLN A C 1
ATOM 1552 O O . GLN A 1 201 ? -3.338 7.349 26.838 1.00 97.19 201 GLN A O 1
ATOM 1557 N N . ALA A 1 202 ? -3.177 5.106 26.786 1.00 95.12 202 ALA A N 1
ATOM 1558 C CA . ALA A 1 202 ? -1.736 5.016 26.533 1.00 95.12 202 ALA A CA 1
ATOM 1559 C C . ALA A 1 202 ? -1.266 5.752 25.262 1.00 95.12 202 ALA A C 1
ATOM 1561 O O . ALA A 1 202 ? -0.075 5.951 25.078 1.00 95.12 202 ALA A O 1
ATOM 1562 N N . PHE A 1 203 ? -2.190 6.147 24.384 1.00 92.62 203 PHE A N 1
ATOM 1563 C CA . PHE A 1 203 ? -1.904 6.901 23.166 1.00 92.62 203 PHE A CA 1
ATOM 1564 C C . PHE A 1 203 ? -1.922 8.427 23.355 1.00 92.62 203 PHE A C 1
ATOM 1566 O O . PHE A 1 203 ? -1.628 9.168 22.415 1.00 92.62 203 PHE A O 1
ATOM 1573 N N . ALA A 1 204 ? -2.306 8.917 24.536 1.00 92.75 204 ALA A N 1
ATOM 1574 C CA . ALA A 1 204 ? -2.319 10.344 24.836 1.00 92.75 204 ALA A CA 1
ATOM 1575 C C . ALA A 1 204 ? -0.896 10.929 24.835 1.00 92.75 204 ALA A C 1
ATOM 1577 O O . ALA A 1 204 ? 0.058 10.259 25.214 1.00 92.75 204 ALA A O 1
ATOM 1578 N N . GLY A 1 205 ? -0.754 12.182 24.396 1.00 81.81 205 GLY A N 1
ATOM 1579 C CA . GLY A 1 205 ? 0.542 12.872 24.331 1.00 81.81 205 GLY A CA 1
ATOM 1580 C C . GLY A 1 205 ? 1.446 12.452 23.164 1.00 81.81 205 GLY A C 1
ATOM 1581 O O . GLY A 1 205 ? 2.415 13.144 22.871 1.00 81.81 205 GLY A O 1
ATOM 1582 N N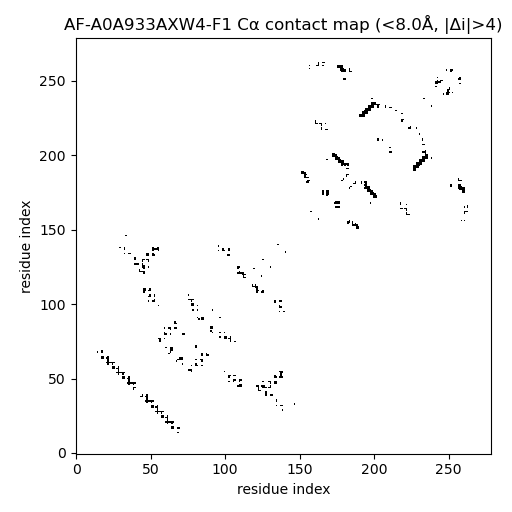 . GLU A 1 206 ? 1.113 11.380 22.442 1.00 76.69 206 GLU A N 1
ATOM 1583 C CA . GLU A 1 206 ? 1.859 10.932 21.266 1.00 76.69 206 GLU A CA 1
ATOM 1584 C C . GLU A 1 206 ? 1.122 11.281 19.962 1.00 76.69 206 GLU A C 1
ATOM 1586 O O . GLU A 1 206 ? -0.104 11.137 19.851 1.00 76.69 206 GLU A O 1
ATOM 1591 N N . ARG A 1 207 ? 1.867 11.725 18.940 1.00 70.06 207 ARG A N 1
ATOM 1592 C CA . ARG A 1 207 ? 1.312 11.996 17.601 1.00 70.06 207 ARG A CA 1
ATOM 1593 C C . ARG A 1 207 ? 0.860 10.691 16.940 1.00 70.06 207 ARG A C 1
ATOM 1595 O O . ARG A 1 207 ? 1.547 9.677 17.035 1.00 70.06 207 ARG A O 1
ATOM 1602 N N . ARG A 1 208 ? -0.252 10.735 16.193 1.00 70.25 208 ARG A N 1
ATOM 1603 C CA . ARG A 1 208 ? -0.894 9.551 15.582 1.00 70.25 208 ARG A CA 1
ATOM 1604 C C . ARG A 1 208 ? 0.065 8.571 14.869 1.00 70.25 208 ARG A C 1
ATOM 1606 O O . ARG A 1 208 ? -0.033 7.385 15.173 1.00 70.25 208 ARG A O 1
ATOM 1613 N N . PRO A 1 209 ? 1.024 9.007 14.024 1.00 63.28 209 PRO A N 1
ATOM 1614 C CA . PRO A 1 209 ? 1.934 8.086 13.328 1.00 63.28 209 PRO A CA 1
ATOM 1615 C C . PRO A 1 209 ? 2.835 7.256 14.253 1.00 63.28 209 PRO A C 1
ATOM 1617 O O . PRO A 1 209 ? 3.274 6.168 13.881 1.00 63.28 209 PRO A O 1
ATOM 1620 N N . PHE A 1 210 ? 3.117 7.757 15.458 1.00 67.94 210 PHE A N 1
ATOM 1621 C CA . PHE A 1 210 ? 4.035 7.121 16.399 1.00 67.94 210 PHE A CA 1
ATOM 1622 C C . PHE A 1 210 ? 3.327 6.223 17.418 1.00 67.94 210 PHE A C 1
ATOM 1624 O O . PHE A 1 210 ? 3.967 5.377 18.024 1.00 67.94 210 PHE A O 1
ATOM 1631 N N . ARG A 1 211 ? 2.000 6.295 17.542 1.00 82.75 211 ARG A N 1
ATOM 1632 C CA . ARG A 1 211 ? 1.242 5.446 18.474 1.00 82.75 211 ARG A CA 1
ATOM 1633 C C . ARG A 1 211 ? 1.303 3.986 18.076 1.00 82.75 211 ARG A C 1
ATOM 1635 O O . ARG A 1 211 ? 0.938 3.678 16.952 1.00 82.75 211 ARG A O 1
ATOM 1642 N N . ALA A 1 212 ? 1.652 3.087 18.992 1.00 83.88 212 ALA A N 1
ATOM 1643 C CA . ALA A 1 212 ? 1.823 1.657 18.712 1.00 83.88 212 ALA A CA 1
ATOM 1644 C C . ALA A 1 212 ? 2.888 1.364 17.633 1.00 83.88 212 ALA A C 1
ATOM 1646 O O . ALA A 1 212 ? 2.618 0.708 16.628 1.00 83.88 212 ALA A O 1
ATOM 1647 N N . ARG A 1 213 ? 4.122 1.852 17.832 1.00 74.56 213 ARG A N 1
ATOM 1648 C CA . ARG A 1 213 ? 5.257 1.594 16.914 1.00 74.56 213 ARG A CA 1
ATOM 1649 C C . ARG A 1 213 ? 5.537 0.102 16.706 1.00 74.56 213 ARG A C 1
ATOM 1651 O O . ARG A 1 213 ? 5.944 -0.287 15.620 1.00 74.56 213 ARG A O 1
ATOM 1658 N N . ASP A 1 214 ? 5.263 -0.718 17.718 1.00 80.69 214 ASP A N 1
ATOM 1659 C CA . ASP A 1 214 ? 5.397 -2.180 17.685 1.00 80.69 214 ASP A CA 1
ATOM 1660 C C . ASP A 1 214 ? 4.195 -2.892 17.019 1.00 80.69 214 ASP A C 1
ATOM 1662 O O . ASP A 1 214 ? 4.114 -4.120 17.050 1.00 80.69 214 ASP A O 1
ATOM 1666 N N . ARG A 1 215 ? 3.254 -2.167 16.382 1.00 87.00 215 ARG A N 1
ATOM 1667 C CA . ARG A 1 215 ? 2.016 -2.751 15.819 1.00 87.00 215 ARG A CA 1
ATOM 1668 C C . ARG A 1 215 ? 2.268 -3.943 14.899 1.00 87.00 215 ARG A C 1
ATOM 1670 O O . ARG A 1 215 ? 1.515 -4.910 14.959 1.00 87.00 215 ARG A O 1
ATOM 1677 N N . TYR A 1 216 ? 3.308 -3.882 14.067 1.00 72.44 216 TYR A N 1
ATOM 1678 C CA . TYR A 1 216 ? 3.624 -4.952 13.125 1.00 72.44 216 TYR A CA 1
ATOM 1679 C C . TYR A 1 216 ? 4.255 -6.153 13.827 1.00 72.44 216 TYR A C 1
ATOM 1681 O O . TYR A 1 216 ? 3.928 -7.281 13.482 1.00 72.44 216 TYR A O 1
ATOM 1689 N N . GLU A 1 217 ? 5.067 -5.937 14.863 1.00 73.25 217 GLU A N 1
ATOM 1690 C CA . GLU A 1 217 ? 5.589 -7.025 15.699 1.00 73.25 217 GLU A CA 1
ATOM 1691 C C . GLU A 1 217 ? 4.437 -7.784 16.367 1.00 73.25 217 GLU A C 1
ATOM 1693 O O . GLU A 1 217 ? 4.343 -9.005 16.241 1.00 73.25 217 GLU A O 1
ATOM 1698 N N . LEU A 1 218 ? 3.495 -7.055 16.977 1.00 83.81 218 LEU A N 1
ATOM 1699 C CA . LEU A 1 218 ? 2.295 -7.636 17.586 1.00 83.81 218 LEU A CA 1
ATOM 1700 C C . LEU A 1 218 ? 1.393 -8.323 16.544 1.00 83.81 218 LEU A C 1
ATOM 1702 O O . LEU A 1 218 ? 0.792 -9.361 16.826 1.00 83.81 218 LEU A O 1
ATOM 1706 N N . TRP A 1 219 ? 1.282 -7.766 15.335 1.00 85.88 219 TRP A N 1
ATOM 1707 C CA . TRP A 1 219 ? 0.499 -8.347 14.240 1.00 85.88 219 TRP A CA 1
ATOM 1708 C C . TRP A 1 219 ? 1.095 -9.671 13.763 1.00 85.88 219 TRP A C 1
ATOM 1710 O O . TRP A 1 219 ? 0.389 -10.670 13.610 1.00 85.88 219 TRP A O 1
ATOM 1720 N N . TYR A 1 220 ? 2.413 -9.711 13.599 1.00 75.56 220 TYR A N 1
ATOM 1721 C CA . TYR A 1 220 ? 3.155 -10.904 13.216 1.00 75.56 220 TYR A CA 1
ATOM 1722 C C . TYR A 1 220 ? 3.145 -11.969 14.310 1.00 75.56 220 TYR A C 1
ATOM 1724 O O . TYR A 1 220 ? 2.959 -13.147 13.998 1.00 75.56 220 TYR A O 1
ATOM 1732 N N . GLU A 1 221 ? 3.253 -11.581 15.583 1.00 79.94 221 GLU A N 1
ATOM 1733 C CA . GLU A 1 221 ? 3.080 -12.487 16.725 1.00 79.94 221 GLU A CA 1
ATOM 1734 C C . GLU A 1 221 ? 1.668 -13.091 16.748 1.00 79.94 221 GLU A C 1
ATOM 1736 O O . GLU A 1 221 ? 1.492 -14.285 17.000 1.00 79.94 221 GLU A O 1
ATOM 1741 N N . ALA A 1 222 ? 0.645 -12.305 16.402 1.00 86.31 222 ALA A N 1
ATOM 1742 C CA . ALA A 1 222 ? -0.716 -12.808 16.252 1.00 86.31 222 ALA A CA 1
ATOM 1743 C C . ALA A 1 222 ? -0.891 -13.748 15.043 1.00 86.31 222 ALA A C 1
ATOM 1745 O O . ALA A 1 222 ? -1.920 -14.426 14.950 1.00 86.31 222 ALA A O 1
ATOM 1746 N N . GLY A 1 223 ? 0.093 -13.838 14.144 1.00 74.00 223 GLY A N 1
ATOM 1747 C CA . GLY A 1 223 ? 0.066 -14.676 12.946 1.00 74.00 223 GLY A CA 1
ATOM 1748 C C . GLY A 1 223 ? -0.390 -13.952 11.677 1.00 74.00 223 GLY A C 1
ATOM 1749 O O . GLY A 1 223 ? -0.718 -14.618 10.702 1.00 74.00 223 GLY A O 1
ATOM 1750 N N . GLY A 1 224 ? -0.406 -12.618 11.664 1.00 74.81 224 GLY A N 1
ATOM 1751 C CA . GLY A 1 224 ? -0.794 -11.784 10.518 1.00 74.81 224 GLY A CA 1
ATOM 1752 C C . GLY A 1 224 ? 0.260 -11.698 9.407 1.00 74.81 224 GLY A C 1
ATOM 1753 O O . GLY A 1 224 ? 0.367 -10.689 8.715 1.00 74.81 224 GLY A O 1
ATOM 1754 N N . TRP A 1 225 ? 1.095 -12.727 9.248 1.00 60.59 225 TRP A N 1
ATOM 1755 C CA . TRP A 1 225 ? 2.215 -12.716 8.307 1.00 60.59 225 TRP A CA 1
ATOM 1756 C C . TRP A 1 225 ? 1.746 -12.634 6.851 1.00 60.59 225 TRP A C 1
ATOM 1758 O O . TRP A 1 225 ? 1.216 -13.595 6.292 1.00 60.59 225 TRP A O 1
ATOM 1768 N N . GLY A 1 226 ? 2.030 -11.498 6.212 1.00 48.44 226 GLY A N 1
ATOM 1769 C CA . GLY A 1 226 ? 1.658 -11.230 4.822 1.00 48.44 226 GLY A CA 1
ATOM 1770 C C . GLY A 1 226 ? 0.161 -11.018 4.608 1.00 48.44 226 GLY A C 1
ATOM 1771 O O . GLY A 1 226 ? -0.329 -11.299 3.521 1.00 48.44 226 GLY A O 1
ATOM 1772 N N . ILE A 1 227 ? -0.534 -10.541 5.643 1.00 66.06 227 ILE A N 1
ATOM 1773 C CA . ILE A 1 227 ? -1.873 -9.955 5.561 1.00 66.06 227 ILE A CA 1
ATOM 1774 C C . ILE A 1 227 ? -1.725 -8.479 5.938 1.00 66.06 227 ILE A C 1
ATOM 1776 O O . ILE A 1 227 ? -1.125 -8.171 6.973 1.00 66.06 227 ILE A O 1
ATOM 1780 N N . SER A 1 228 ? -2.244 -7.581 5.106 1.00 67.12 228 SER A N 1
ATOM 1781 C CA . SER A 1 228 ? -2.173 -6.136 5.337 1.00 67.12 228 SER A CA 1
ATOM 1782 C C . SER A 1 228 ? -2.967 -5.721 6.579 1.00 67.12 228 SER A C 1
ATOM 1784 O O . SER A 1 228 ? -4.031 -6.271 6.872 1.00 67.12 228 SER A O 1
ATOM 1786 N N . LEU A 1 229 ? -2.440 -4.742 7.312 1.00 81.06 229 LEU A N 1
ATOM 1787 C CA . LEU A 1 229 ? -3.043 -4.184 8.520 1.00 81.06 229 LEU A CA 1
ATOM 1788 C C . LEU A 1 229 ? -3.146 -2.667 8.369 1.00 81.06 229 LEU A C 1
ATOM 1790 O O . LEU A 1 229 ? -2.113 -2.009 8.245 1.00 81.06 229 LEU A O 1
ATOM 1794 N N . ASP A 1 230 ? -4.359 -2.130 8.478 1.00 81.62 230 ASP A N 1
ATOM 1795 C CA . ASP A 1 230 ? -4.590 -0.704 8.693 1.00 81.62 230 ASP A CA 1
ATOM 1796 C C . ASP A 1 230 ? -5.060 -0.483 10.140 1.00 81.62 230 ASP A C 1
ATOM 1798 O O . ASP A 1 230 ? -6.158 -0.880 10.536 1.00 81.62 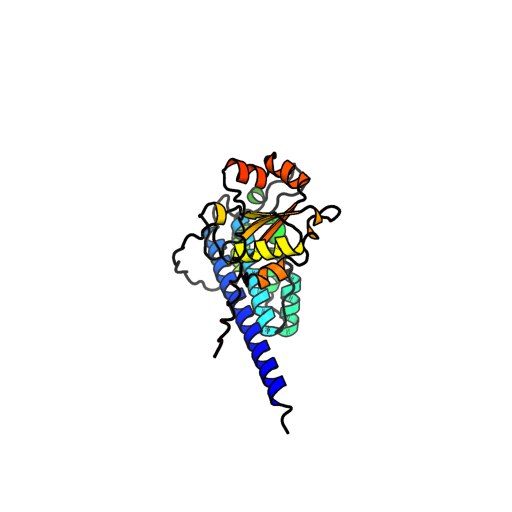230 ASP A O 1
ATOM 1802 N N . LEU A 1 231 ? -4.185 0.085 10.979 1.00 88.00 231 LEU A N 1
ATOM 1803 C CA . LEU A 1 231 ? -4.428 0.244 12.414 1.00 88.00 231 LEU A CA 1
ATOM 1804 C C . LEU A 1 231 ? -4.551 1.716 12.803 1.00 88.00 231 LEU A C 1
ATOM 1806 O O . LEU A 1 231 ? -3.554 2.432 12.918 1.00 88.00 231 LEU A O 1
ATOM 1810 N N . HIS A 1 232 ? -5.765 2.115 13.170 1.00 90.56 232 HIS A N 1
ATOM 1811 C CA . HIS A 1 232 ? -6.082 3.450 13.667 1.00 90.56 232 HIS A CA 1
ATOM 1812 C C . HIS A 1 232 ? -6.038 3.488 15.198 1.00 90.56 232 HIS A C 1
ATOM 1814 O O . HIS A 1 232 ? -6.798 2.788 15.871 1.00 90.56 232 HIS A O 1
ATOM 1820 N N . CYS A 1 233 ? -5.152 4.307 15.774 1.00 89.50 233 CYS A N 1
ATOM 1821 C CA . CYS A 1 233 ? -4.950 4.411 17.226 1.00 89.50 233 CYS A CA 1
ATOM 1822 C C . CYS A 1 233 ? -5.501 5.728 17.795 1.00 89.50 233 CYS A C 1
ATOM 1824 O O . CYS A 1 233 ? -4.943 6.797 17.530 1.00 89.50 233 CYS A O 1
ATOM 1826 N N . TYR A 1 234 ? -6.517 5.651 18.659 1.00 95.44 234 TYR A N 1
ATOM 1827 C CA . TYR A 1 234 ? -7.166 6.824 19.261 1.00 95.44 234 TYR A CA 1
ATOM 1828 C C . TYR A 1 234 ? -7.134 6.818 20.787 1.00 95.44 234 TYR A C 1
ATOM 1830 O O . TYR A 1 234 ? -7.245 5.771 21.430 1.00 95.44 234 TYR A O 1
ATOM 1838 N N . THR A 1 235 ? -7.100 8.006 21.385 1.00 96.62 235 THR A N 1
ATOM 1839 C CA . THR A 1 235 ? -7.503 8.156 22.787 1.00 96.62 235 THR A CA 1
ATOM 1840 C C . THR A 1 235 ? -9.022 7.968 22.926 1.00 96.62 235 THR A C 1
ATOM 1842 O O . THR A 1 235 ? -9.766 8.102 21.948 1.00 96.62 235 THR A O 1
ATOM 1845 N N . PRO A 1 236 ? -9.542 7.676 24.133 1.00 97.38 236 PRO A N 1
ATOM 1846 C CA . PRO A 1 236 ? -10.985 7.582 24.352 1.00 97.38 236 PRO A CA 1
ATOM 1847 C C . PRO A 1 236 ? -11.754 8.862 23.997 1.00 97.38 236 PRO A C 1
ATOM 1849 O O . PRO A 1 236 ? -12.916 8.785 23.605 1.00 97.38 236 PRO A O 1
ATOM 1852 N N . GLU A 1 237 ? -11.139 10.035 24.153 1.00 94.31 237 GLU A N 1
ATOM 1853 C CA . GLU A 1 237 ? -11.755 11.312 23.790 1.00 94.31 237 GLU A CA 1
ATOM 1854 C C . GLU A 1 237 ? -11.785 11.518 22.275 1.00 94.31 237 GLU A C 1
ATOM 1856 O O . GLU A 1 237 ? -12.846 11.804 21.724 1.00 94.31 237 GLU A O 1
ATOM 1861 N N . GLU A 1 238 ? -10.657 11.310 21.593 1.00 94.00 238 GLU A N 1
ATOM 1862 C CA . GLU A 1 238 ? -10.589 11.401 20.132 1.00 94.00 238 GLU A CA 1
ATOM 1863 C C . GLU A 1 238 ? -11.571 10.430 19.483 1.00 94.00 238 GLU A C 1
ATOM 1865 O O . GLU A 1 238 ? -12.339 10.824 18.615 1.00 94.00 238 GLU A O 1
ATOM 1870 N N . PHE A 1 239 ? -11.622 9.184 19.961 1.00 95.50 239 PHE A N 1
ATOM 1871 C CA . PHE A 1 239 ? -12.548 8.192 19.429 1.00 95.50 239 PHE A CA 1
ATOM 1872 C C . PHE A 1 239 ? -14.010 8.630 19.578 1.00 95.50 239 PHE A C 1
ATOM 1874 O O . PHE A 1 239 ? -14.797 8.443 18.657 1.00 95.50 239 PHE A O 1
ATOM 1881 N N . ARG A 1 240 ? -14.391 9.268 20.697 1.00 94.38 240 ARG A N 1
ATOM 1882 C CA . ARG A 1 240 ? -15.746 9.831 20.851 1.00 94.38 240 ARG A CA 1
ATOM 1883 C C . ARG A 1 240 ? -16.041 10.916 19.813 1.00 94.38 240 ARG A C 1
ATOM 1885 O O . ARG A 1 240 ? -17.148 10.923 19.281 1.00 94.38 240 ARG A O 1
ATOM 1892 N N . LYS A 1 241 ? -15.070 11.786 19.513 1.00 90.00 241 LYS A N 1
ATOM 1893 C CA . LYS A 1 241 ? -15.202 12.823 18.474 1.00 90.00 241 LYS A CA 1
ATOM 1894 C C . LYS A 1 241 ? -15.362 12.194 17.085 1.00 90.00 241 LYS A C 1
ATOM 1896 O O . LYS A 1 241 ? -16.302 12.531 16.374 1.00 90.00 241 LYS A O 1
ATOM 1901 N N . GLU A 1 242 ? -14.528 11.212 16.742 1.00 89.25 242 GLU A N 1
ATOM 1902 C CA . GLU A 1 242 ? -14.596 10.489 15.459 1.00 89.25 242 GLU A CA 1
ATOM 1903 C C . GLU A 1 242 ? -15.939 9.756 15.278 1.00 89.25 242 GLU A C 1
ATOM 1905 O O . GLU A 1 242 ? -16.524 9.778 14.197 1.00 89.25 242 GLU A O 1
ATOM 1910 N N . LEU A 1 243 ? -16.482 9.160 16.349 1.00 87.94 243 LEU A N 1
ATOM 1911 C CA . LEU A 1 243 ? -17.794 8.499 16.331 1.00 87.94 243 LEU A CA 1
ATOM 1912 C C . LEU A 1 243 ? -18.973 9.461 16.127 1.00 87.94 243 LEU A C 1
ATOM 1914 O O . LEU A 1 243 ? -20.035 9.014 15.690 1.00 87.94 243 LEU A O 1
ATOM 1918 N N . ALA A 1 244 ? -18.826 10.731 16.509 1.00 86.75 244 ALA A N 1
ATOM 1919 C CA . ALA A 1 244 ? -19.840 11.766 16.314 1.00 86.75 244 ALA A CA 1
ATOM 1920 C C . ALA A 1 244 ? -19.725 12.442 14.936 1.00 86.75 244 ALA A C 1
ATOM 1922 O O . ALA A 1 244 ? -20.697 13.013 14.449 1.00 86.75 244 ALA A O 1
ATOM 1923 N N . GLY A 1 245 ? -18.553 12.364 14.303 1.00 82.56 245 GLY A N 1
ATOM 1924 C CA . GLY A 1 245 ? -18.261 13.036 13.043 1.00 82.56 245 GLY A CA 1
ATOM 1925 C C . GLY A 1 245 ? -18.863 12.385 11.792 1.00 82.56 245 GLY A C 1
ATOM 1926 O O . GLY A 1 245 ? -19.519 11.335 11.814 1.00 82.56 245 GLY A O 1
ATOM 1927 N N . LEU A 1 246 ? -18.592 13.027 10.652 1.00 81.88 246 LEU A N 1
ATOM 1928 C CA . LEU A 1 246 ? -18.935 12.539 9.311 1.00 81.88 246 LEU A CA 1
ATOM 1929 C C . LEU A 1 246 ? -17.818 11.714 8.647 1.00 81.88 246 LEU A C 1
ATOM 1931 O O . LEU A 1 246 ? -18.029 11.169 7.570 1.00 81.88 246 LEU A O 1
ATOM 1935 N N . GLY A 1 247 ? -16.665 11.568 9.308 1.00 71.31 247 GLY A N 1
ATOM 1936 C CA . GLY A 1 247 ? -15.551 10.746 8.831 1.00 71.31 247 GLY A CA 1
ATOM 1937 C C . GLY A 1 247 ? -15.861 9.245 8.801 1.00 71.31 247 GLY A C 1
ATOM 1938 O O . GLY A 1 247 ? -16.916 8.788 9.250 1.00 71.31 247 GLY A O 1
ATOM 1939 N N . PHE A 1 248 ? -14.910 8.458 8.294 1.00 74.69 248 PHE A N 1
ATOM 1940 C CA . PHE A 1 248 ? -15.096 7.026 8.036 1.00 74.69 248 PHE A CA 1
ATOM 1941 C C . PHE A 1 248 ? -15.517 6.220 9.280 1.00 74.69 248 PHE A C 1
ATOM 1943 O O . PHE A 1 248 ? -16.386 5.359 9.167 1.00 74.69 248 PHE A O 1
ATOM 1950 N N . ILE A 1 249 ? -15.003 6.537 10.478 1.00 82.38 249 ILE A N 1
ATOM 1951 C CA . ILE A 1 249 ? -15.412 5.882 11.737 1.00 82.38 249 ILE A CA 1
ATOM 1952 C C . ILE A 1 249 ? -16.851 6.230 12.131 1.00 82.38 249 ILE A C 1
ATOM 1954 O O . ILE A 1 249 ? -17.620 5.343 12.512 1.00 82.38 249 ILE A O 1
ATOM 1958 N N . GLY A 1 250 ? -17.241 7.500 12.018 1.00 77.69 250 GLY A N 1
ATOM 1959 C CA . GLY A 1 250 ? -18.614 7.935 12.270 1.00 77.69 250 GLY A CA 1
ATOM 1960 C C . GLY A 1 250 ? -19.604 7.311 11.281 1.00 77.69 250 GLY A C 1
ATOM 1961 O O . GLY A 1 250 ? -20.670 6.841 11.683 1.00 77.69 250 GLY A O 1
ATOM 1962 N N . MET A 1 251 ? -19.229 7.223 9.999 1.00 81.06 251 MET A N 1
ATOM 1963 C CA . MET A 1 251 ? -20.017 6.538 8.969 1.00 81.06 251 MET A CA 1
ATOM 1964 C C . MET A 1 251 ? -20.121 5.031 9.228 1.00 81.06 251 MET A C 1
ATOM 1966 O O . MET A 1 251 ? -21.226 4.492 9.184 1.00 81.06 251 MET A O 1
ATOM 1970 N N . ALA A 1 252 ? -19.014 4.361 9.568 1.00 79.19 252 ALA A N 1
ATOM 1971 C CA . ALA A 1 252 ? -19.007 2.940 9.913 1.00 79.19 252 ALA A CA 1
ATOM 1972 C C . ALA A 1 252 ? -19.903 2.652 11.127 1.00 79.19 252 ALA A C 1
ATOM 1974 O O . ALA A 1 252 ? -20.682 1.703 11.109 1.00 79.19 252 ALA A O 1
ATOM 1975 N N . LYS A 1 253 ? -19.873 3.509 12.159 1.00 87.56 253 LYS A N 1
ATOM 1976 C CA . LYS A 1 253 ? -20.792 3.414 13.303 1.00 87.56 253 LYS A CA 1
ATOM 1977 C C . LYS A 1 253 ? -22.255 3.540 12.866 1.00 87.56 253 LYS A C 1
ATOM 1979 O O . LYS A 1 253 ? -23.064 2.709 13.264 1.00 87.56 253 LYS A O 1
ATOM 1984 N N . ARG A 1 254 ? -22.599 4.557 12.062 1.00 84.06 254 ARG A N 1
ATOM 1985 C CA . ARG A 1 254 ? -23.979 4.781 11.581 1.00 84.06 254 ARG A CA 1
ATOM 1986 C C . ARG A 1 254 ? -24.521 3.599 10.782 1.00 84.06 254 ARG A C 1
ATOM 1988 O O . ARG A 1 254 ? -25.694 3.277 10.910 1.00 84.06 254 ARG A O 1
ATOM 1995 N N . ARG A 1 255 ? -23.665 2.944 10.000 1.00 82.25 255 ARG A N 1
ATOM 1996 C CA . ARG A 1 255 ? -24.018 1.759 9.206 1.00 82.25 255 ARG A CA 1
ATOM 1997 C C . ARG A 1 255 ? -23.990 0.447 10.001 1.00 82.25 255 ARG A C 1
ATOM 1999 O O . ARG A 1 255 ? -24.283 -0.600 9.440 1.00 82.25 255 ARG A O 1
ATOM 2006 N N . GLY A 1 256 ? -23.635 0.476 11.290 1.00 82.62 256 GLY A N 1
ATOM 2007 C CA . GLY A 1 256 ? -23.501 -0.735 12.110 1.00 82.62 256 GLY A CA 1
ATOM 2008 C C . GLY A 1 256 ? -22.271 -1.591 11.773 1.00 82.62 256 GLY A C 1
ATOM 2009 O O . GLY A 1 256 ? -22.177 -2.734 12.203 1.00 82.62 256 GLY A O 1
ATOM 2010 N N . GLU A 1 257 ? -21.309 -1.038 11.036 1.00 86.00 257 GLU A N 1
ATOM 2011 C CA . GLU A 1 257 ? -20.117 -1.730 10.528 1.00 86.00 257 GLU A CA 1
ATOM 2012 C C . GLU A 1 257 ? -18.913 -1.623 11.476 1.00 86.00 257 GLU A C 1
ATOM 2014 O O . GLU A 1 257 ? -17.837 -2.132 11.179 1.00 86.00 257 GLU A O 1
ATOM 2019 N N . LEU A 1 258 ? -19.060 -0.942 12.613 1.00 88.62 258 LEU A N 1
ATOM 2020 C CA . LEU A 1 258 ? -18.011 -0.822 13.621 1.00 88.62 258 LEU A CA 1
ATOM 2021 C C . LEU A 1 258 ? -18.228 -1.854 14.731 1.00 88.62 258 LEU A C 1
ATOM 2023 O O . LEU A 1 258 ? -18.978 -1.631 15.684 1.00 88.62 258 LEU A O 1
ATOM 2027 N N . ILE A 1 259 ? -17.548 -2.989 14.619 1.00 89.94 259 ILE A N 1
ATOM 2028 C CA . ILE A 1 259 ? -17.788 -4.158 15.461 1.00 89.94 259 ILE A CA 1
ATOM 2029 C C . ILE A 1 259 ? -16.745 -4.234 16.570 1.00 89.94 259 ILE A C 1
ATOM 2031 O O . ILE A 1 259 ? -15.546 -4.353 16.324 1.00 89.94 259 ILE A O 1
ATOM 2035 N N . ARG A 1 260 ? -17.189 -4.227 17.829 1.00 91.75 260 ARG A N 1
ATOM 2036 C CA . ARG A 1 260 ? -16.289 -4.411 18.974 1.00 91.75 260 ARG A CA 1
ATOM 2037 C C . ARG A 1 260 ? -15.789 -5.855 19.051 1.00 91.75 260 ARG A C 1
ATOM 2039 O O . ARG A 1 260 ? -16.584 -6.790 19.124 1.00 91.75 260 ARG A O 1
ATOM 2046 N N . VAL A 1 261 ? -14.471 -6.035 19.140 1.00 90.19 261 VAL A N 1
ATOM 2047 C CA . VAL A 1 261 ? -13.861 -7.358 19.325 1.00 90.19 261 VAL A CA 1
ATOM 2048 C C . VAL A 1 261 ? -14.004 -7.782 20.787 1.00 90.19 261 VAL A C 1
ATOM 2050 O O . VAL A 1 261 ? -13.393 -7.200 21.689 1.00 90.19 261 VAL A O 1
ATOM 2053 N N . THR A 1 262 ? -14.816 -8.809 21.037 1.00 84.00 262 THR A N 1
ATOM 2054 C CA . THR A 1 262 ? -15.054 -9.327 22.390 1.00 84.00 262 THR A CA 1
ATOM 2055 C C . THR A 1 262 ? -14.058 -10.431 22.727 1.00 84.00 262 THR A C 1
ATOM 2057 O O . THR A 1 262 ? -14.012 -11.483 22.094 1.00 84.00 262 THR A O 1
ATOM 2060 N N . LEU A 1 263 ? -13.261 -10.214 23.770 1.00 80.25 263 LEU A N 1
ATOM 2061 C CA . LEU A 1 263 ? -12.276 -11.180 24.243 1.00 80.25 263 LEU A CA 1
ATOM 2062 C C . LEU A 1 263 ? -12.871 -12.011 25.382 1.00 80.25 263 LEU A C 1
ATOM 2064 O O . LEU A 1 263 ? -12.926 -11.533 26.515 1.00 80.25 263 LEU A O 1
ATOM 2068 N N . LYS A 1 264 ? -13.274 -13.260 25.105 1.00 72.75 264 LYS A N 1
ATOM 2069 C CA . LYS A 1 264 ? -13.667 -14.203 26.168 1.00 72.75 264 LYS A CA 1
ATOM 2070 C C . LYS A 1 264 ? -12.504 -14.391 27.165 1.00 72.75 264 LYS A C 1
ATOM 2072 O O . LYS A 1 264 ? -11.352 -14.499 26.716 1.00 72.75 264 LYS A O 1
ATOM 2077 N N . PRO A 1 265 ? -12.768 -14.424 28.485 1.00 57.34 265 PRO A N 1
ATOM 2078 C CA . PRO A 1 265 ? -11.750 -14.763 29.473 1.00 57.34 265 PRO A CA 1
ATOM 2079 C C . PRO A 1 265 ? -11.207 -16.173 29.202 1.00 57.34 265 PRO A C 1
ATOM 2081 O O . PRO A 1 265 ? -11.919 -17.046 28.705 1.00 57.34 265 PRO A O 1
ATOM 2084 N N . LYS A 1 266 ? -9.914 -16.384 29.471 1.00 48.25 266 LYS A N 1
ATOM 2085 C CA . LYS A 1 266 ? -9.289 -17.706 29.341 1.00 48.25 266 LYS A CA 1
ATOM 2086 C C . LYS A 1 266 ? -9.958 -18.627 30.374 1.00 48.25 266 LYS A C 1
ATOM 2088 O O . LYS A 1 266 ? -10.019 -18.211 31.530 1.00 48.25 266 LYS A O 1
ATOM 2093 N N . PRO A 1 267 ? -10.449 -19.827 30.012 1.00 43.44 267 PRO A N 1
ATOM 2094 C CA . PRO A 1 267 ? -10.918 -20.765 31.022 1.00 43.44 267 PRO A CA 1
ATOM 2095 C C . PRO A 1 267 ? -9.763 -21.039 31.989 1.00 43.44 267 PRO A C 1
ATOM 2097 O O . PRO A 1 267 ? -8.628 -21.281 31.557 1.00 43.44 267 PRO A O 1
ATOM 2100 N N . LEU A 1 268 ? -10.039 -20.919 33.289 1.00 42.00 268 LEU A N 1
ATOM 2101 C CA . LEU A 1 268 ? -9.108 -21.317 34.337 1.00 42.00 268 LEU A CA 1
ATOM 2102 C C . LEU A 1 268 ? -8.738 -22.776 34.062 1.00 42.00 268 LEU A C 1
ATOM 2104 O O . LEU A 1 268 ? -9.616 -23.629 33.948 1.00 42.00 268 LEU A O 1
ATOM 2108 N N . ARG A 1 269 ? -7.443 -23.057 33.882 1.00 43.91 269 ARG A N 1
ATOM 2109 C CA . ARG A 1 269 ? -6.978 -24.444 33.825 1.00 43.91 269 ARG A CA 1
ATOM 2110 C C . ARG A 1 269 ? -7.350 -25.073 35.163 1.00 43.91 269 ARG A C 1
ATOM 2112 O O . ARG A 1 269 ? -6.880 -24.596 36.192 1.00 43.91 269 ARG A O 1
ATOM 2119 N N . SER A 1 270 ? -8.197 -26.098 35.139 1.00 45.44 270 SER A N 1
ATOM 2120 C CA . SER A 1 270 ? -8.454 -26.930 36.308 1.00 45.44 270 SER A CA 1
ATOM 2121 C C . SER A 1 270 ? -7.114 -27.459 36.806 1.00 45.44 270 SER A C 1
ATOM 2123 O O . SER A 1 270 ? -6.400 -28.152 36.076 1.00 45.44 270 SER A O 1
ATOM 2125 N N . VAL A 1 271 ? -6.749 -27.073 38.026 1.00 45.00 271 VAL A N 1
ATOM 2126 C CA . VAL A 1 271 ? -5.628 -27.670 38.748 1.00 45.00 271 VAL A CA 1
ATOM 2127 C C . VAL A 1 271 ? -5.940 -29.165 38.871 1.00 45.00 271 VAL A C 1
ATOM 2129 O O . VAL A 1 271 ? -7.045 -29.493 39.309 1.00 45.00 271 VAL A O 1
ATOM 2132 N N . PRO A 1 272 ? -5.042 -30.082 38.467 1.00 42.31 272 PRO A N 1
ATOM 2133 C CA . PRO A 1 272 ? -5.251 -31.498 38.724 1.00 42.31 272 PRO A CA 1
ATOM 2134 C C . PRO A 1 272 ? -5.380 -31.685 40.235 1.00 42.31 272 PRO A C 1
ATOM 2136 O O . PRO A 1 272 ? -4.451 -31.352 40.976 1.00 42.31 272 PRO A O 1
ATOM 2139 N N . GLN A 1 273 ? -6.529 -32.177 40.702 1.00 45.31 273 GLN A N 1
ATOM 2140 C CA . GLN A 1 273 ? -6.654 -32.632 42.080 1.00 45.31 273 GLN A CA 1
ATOM 2141 C C . GLN A 1 273 ? -5.607 -33.727 42.285 1.00 45.31 273 GLN A C 1
ATOM 2143 O O . GLN A 1 273 ? -5.666 -34.785 41.660 1.00 45.31 273 GLN A O 1
ATOM 2148 N N . ARG A 1 274 ? -4.613 -33.454 43.137 1.00 44.97 274 ARG A N 1
ATOM 2149 C CA . ARG A 1 274 ? -3.756 -34.499 43.691 1.00 44.97 274 ARG A CA 1
ATOM 2150 C C . ARG 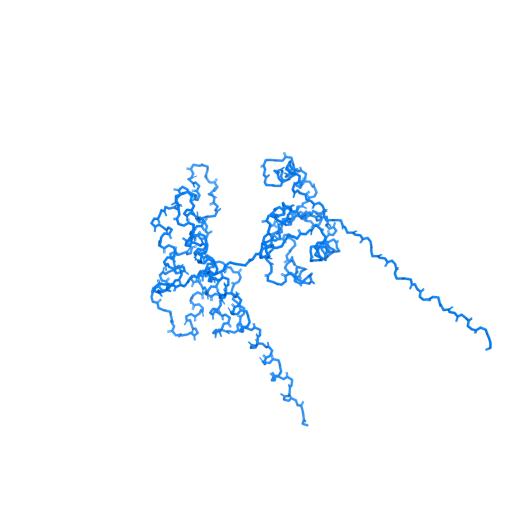A 1 274 ? -4.674 -35.447 44.451 1.00 44.97 274 ARG A C 1
ATOM 2152 O O . ARG A 1 274 ? -5.134 -35.118 45.538 1.00 44.97 274 ARG A O 1
ATOM 2159 N N . THR A 1 275 ? -4.942 -36.611 43.878 1.00 48.25 275 THR A N 1
ATOM 2160 C CA . THR A 1 275 ? -5.506 -37.730 44.623 1.00 48.25 275 THR A CA 1
ATOM 2161 C C . THR A 1 275 ? -4.467 -38.150 45.655 1.00 48.25 275 THR A C 1
ATOM 2163 O O . THR A 1 275 ? -3.422 -38.701 45.302 1.00 48.25 275 THR A O 1
ATOM 2166 N N . SER A 1 276 ? -4.730 -37.857 46.924 1.00 47.53 276 SER A N 1
ATOM 2167 C CA . SER A 1 276 ? -4.065 -38.514 48.040 1.00 47.53 276 SER A CA 1
ATOM 2168 C C . SER A 1 276 ? -4.419 -39.999 47.979 1.00 47.53 276 SER A C 1
ATOM 2170 O O . SER A 1 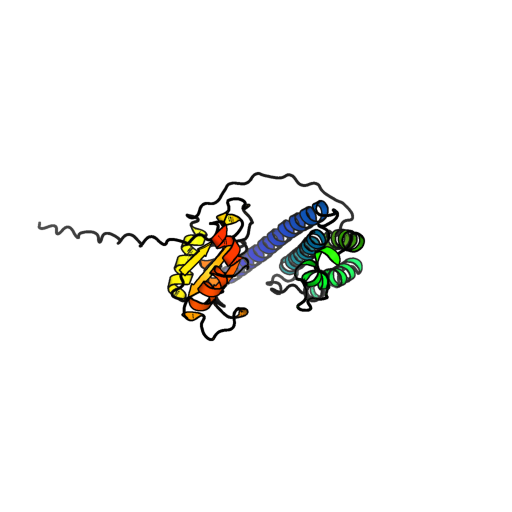276 ? -5.548 -40.380 48.285 1.00 47.53 276 SER A O 1
ATOM 2172 N N . LYS A 1 277 ? -3.475 -40.845 47.565 1.00 48.44 277 LYS A N 1
ATOM 2173 C CA . LYS A 1 277 ? -3.531 -42.257 47.940 1.00 48.44 277 LYS A CA 1
ATOM 2174 C C . LYS A 1 277 ? -3.065 -42.344 49.389 1.00 48.44 277 LYS A C 1
ATOM 2176 O O . LYS A 1 277 ? -1.882 -42.180 49.663 1.00 48.44 277 LYS A O 1
ATOM 2181 N N . ALA A 1 278 ? -4.027 -42.515 50.288 1.00 48.09 278 ALA A N 1
ATOM 2182 C CA . ALA A 1 278 ? -3.812 -43.263 51.515 1.00 48.09 278 ALA A CA 1
ATOM 2183 C C . ALA A 1 278 ? -3.736 -44.749 51.131 1.00 48.09 278 ALA A C 1
ATOM 2185 O O . ALA A 1 278 ? -4.530 -45.206 50.302 1.00 48.09 278 ALA A O 1
ATOM 2186 N N . GLY A 1 279 ? -2.755 -45.451 51.686 1.00 45.12 279 GLY A N 1
ATOM 2187 C CA . GLY A 1 279 ? -2.426 -46.844 51.402 1.00 45.12 279 GLY A CA 1
ATOM 2188 C C . GLY A 1 279 ? -0.974 -47.085 51.744 1.00 45.12 279 GLY A C 1
ATOM 2189 O O . GLY A 1 279 ? -0.139 -46.786 50.864 1.00 45.12 279 GLY A O 1
#

Sequence (279 aa):
MDATNGTAKRKGRGIRRTSVMAQRFWQQAERDIGVARTLLAPGSYYADANFAHQAAEKALKAAYWEVRREEPPWNHDLVKCANQVAERVGGLPPNLVAGAKYLQPMFQTSRYPTTNIEDPIPADVVLEDDARTCVRRGGGDGVGSTTASAATRPVSTQDGLLVRFARLLRRRYGARTYLFGSRARGTAHADSDYDIVTVAQAFAGERRPFRARDRYELWYEAGGWGISLDLHCYTPEEFRKELAGLGFIGMAKRRGELIRVTLKPKPLRSVPQRTSKAG

Mean predicted aligned error: 16.62 Å

pLDDT: mean 77.03, std 17.96, range [25.7, 97.38]

Solvent-accessible surface area (backbone atoms only — not comparable to full-atom values): 15616 Å² total; per-residue (Å²): 140,83,83,68,68,64,60,53,56,52,53,54,52,49,54,52,49,25,49,52,50,14,52,53,29,36,56,49,14,58,50,28,27,52,52,14,64,75,29,77,42,92,85,31,18,11,58,13,26,38,24,6,32,50,7,38,45,28,37,45,41,11,49,23,13,59,75,68,63,47,86,58,80,96,67,84,54,35,53,62,48,46,50,60,39,17,73,72,69,79,53,67,61,69,69,57,55,53,26,29,60,64,36,42,60,32,67,50,52,32,72,48,60,68,95,50,87,87,56,72,44,19,60,76,68,35,43,67,71,55,20,57,51,27,39,47,49,25,55,68,51,86,78,88,84,90,84,88,88,82,89,78,70,75,62,60,98,76,41,66,48,62,55,41,30,44,50,47,44,27,72,75,46,65,30,48,40,29,36,26,59,49,48,51,69,53,74,33,52,91,72,50,54,46,42,31,40,37,35,18,70,74,41,58,99,52,59,69,90,62,47,67,76,59,49,62,60,47,34,44,74,33,62,44,73,94,49,54,74,48,79,47,68,30,29,66,66,55,45,54,52,41,56,72,39,87,48,73,60,10,45,30,49,75,72,69,26,55,41,73,61,80,78,78,79,78,78,78,77,78,73,80,78,79,77,80,77,83,130

Secondary structure (DSSP, 8-state):
--SSHHHHHHHHHHHHHHHHHHHHHHHHHHHHHHHHHHT-STT-HHHHHHHHHHHHHHHHHHHHHHHH-SPPPSS--HHHHHHHHHHHHT---HHHHHHHHHHTTHHHHTT---S-TTSPPHHHHS-HHHHHHHHHHHH--SS--PPPP----PPPTT-HHHHHHHHHHHHHH--EEEE-HHHHHT---TT--EEEEEE-GGGTTS-GGGTTTTHHHHHHHTT-TTS-EEEEEE-HHHHHHHHHSSSHHHHHHHTT--EE---PPPPPPPPP-------

Radius of gyration: 23.4 Å; Cα contacts (8 Å, |Δi|>4): 383; chains: 1; bounding box: 59×72×76 Å